Protein AF-0000000082921482 (afdb_homodimer)

InterPro domains:
  IPR003340 B3 DNA binding domain [PF02362] (35-127)
  IPR003340 B3 DNA binding domain [SM01019] (35-131)
  IPR003340 B3 DNA binding domain [cd10017] (34-122)
  IPR015300 DNA-binding pseudobarrel domain superfamily [G3DSA:2.40.330.10] (16-133)
  IPR015300 DNA-binding pseudobarrel domain superfamily [SSF101936] (32-117)

pLDDT: mean 81.11, std 21.64, range [26.83, 98.25]

Organism: Haematococcus lacustris (NCBI:txid44745)

Structure (mmCIF, N/CA/C/O backbone):
data_AF-0000000082921482-model_v1
#
loop_
_entity.id
_entity.type
_entity.pdbx_description
1 polymer 'TF-B3 domain-containing protein'
#
loop_
_atom_site.group_PDB
_atom_site.id
_atom_site.type_symbol
_atom_site.label_atom_id
_atom_site.label_alt_id
_atom_site.label_comp_id
_atom_site.label_asym_id
_atom_site.label_entity_id
_atom_site.label_seq_id
_atom_site.pdbx_PDB_ins_code
_atom_site.Cartn_x
_atom_site.Cartn_y
_atom_site.Cartn_z
_atom_site.occupancy
_atom_site.B_iso_or_equiv
_atom_site.auth_seq_id
_atom_site.auth_comp_id
_atom_site.auth_asym_id
_atom_site.auth_atom_id
_atom_site.pdbx_PDB_model_num
ATOM 1 N N . MET A 1 1 ? 5.344 18.766 -29.062 1 26.83 1 MET A N 1
ATOM 2 C CA . MET A 1 1 ? 5.566 18.188 -27.75 1 26.83 1 MET A CA 1
ATOM 3 C C . MET A 1 1 ? 5.824 19.281 -26.719 1 26.83 1 MET A C 1
ATOM 5 O O . MET A 1 1 ? 6.812 20.016 -26.812 1 26.83 1 MET A O 1
ATOM 9 N N . ASP A 1 2 ? 4.75 20.062 -26.25 1 33.88 2 ASP A N 1
ATOM 10 C CA . ASP A 1 2 ? 4.707 21.203 -25.344 1 33.88 2 ASP A CA 1
ATOM 11 C C . ASP A 1 2 ? 5.262 20.812 -23.969 1 33.88 2 ASP A C 1
ATOM 13 O O . ASP A 1 2 ? 4.656 20.016 -23.25 1 33.88 2 ASP A O 1
ATOM 17 N N . LEU A 1 3 ? 6.547 20.625 -23.75 1 32.78 3 LEU A N 1
ATOM 18 C CA . LEU A 1 3 ? 7.402 20.359 -22.594 1 32.78 3 LEU A CA 1
ATOM 19 C C . LEU A 1 3 ? 7.098 21.344 -21.469 1 32.78 3 LEU A C 1
ATOM 21 O O . LEU A 1 3 ? 7.965 21.609 -20.625 1 32.78 3 LEU A O 1
ATOM 25 N N . LEU A 1 4 ? 6.027 22.156 -21.453 1 37.84 4 LEU A N 1
ATOM 26 C CA . LEU A 1 4 ? 5.82 23.109 -20.375 1 37.84 4 LEU A CA 1
ATOM 27 C C . LEU A 1 4 ? 5.855 22.406 -19.016 1 37.84 4 LEU A C 1
ATOM 29 O O . LEU A 1 4 ? 4.852 21.828 -18.578 1 37.84 4 LEU A O 1
ATOM 33 N N . GLY A 1 5 ? 6.816 21.594 -18.719 1 40 5 GLY A N 1
ATOM 34 C CA . GLY A 1 5 ? 7.047 21.156 -17.344 1 40 5 GLY A CA 1
ATOM 35 C C . GLY A 1 5 ? 6.723 22.219 -16.312 1 40 5 GLY A C 1
ATOM 36 O O . GLY A 1 5 ? 7.137 23.375 -16.469 1 40 5 GLY A O 1
ATOM 37 N N . GLY A 1 6 ? 5.496 22.359 -15.859 1 41.97 6 GLY A N 1
ATOM 38 C CA . GLY A 1 6 ? 5.195 23.406 -14.883 1 41.97 6 GLY A CA 1
ATOM 39 C C . GLY A 1 6 ? 6.332 23.656 -13.922 1 41.97 6 GLY A C 1
ATOM 40 O O . GLY A 1 6 ? 6.766 22.75 -13.203 1 41.97 6 GLY A O 1
ATOM 41 N N . LEU A 1 7 ? 7.312 24.484 -14.203 1 43.47 7 LEU A N 1
ATOM 42 C CA . LEU A 1 7 ? 8.391 25.047 -13.398 1 43.47 7 LEU A CA 1
ATOM 43 C C . LEU A 1 7 ? 7.934 25.297 -11.969 1 43.47 7 LEU A C 1
ATOM 45 O O . LEU A 1 7 ? 6.941 26 -11.742 1 43.47 7 LEU A O 1
ATOM 49 N N . GLN A 1 8 ? 7.887 24.344 -11.141 1 51.78 8 GLN A N 1
ATOM 50 C CA . GLN A 1 8 ? 7.684 24.766 -9.758 1 51.78 8 GLN A CA 1
ATOM 51 C C . GLN A 1 8 ? 8.438 26.047 -9.461 1 51.78 8 GLN A C 1
ATOM 53 O O . GLN A 1 8 ? 9.617 26.188 -9.805 1 51.78 8 GLN A O 1
ATOM 58 N N . PRO A 1 9 ? 7.762 27.094 -9.398 1 56.03 9 PRO A N 1
ATOM 59 C CA . PRO A 1 9 ? 8.453 28.375 -9.156 1 56.03 9 PRO A CA 1
ATOM 60 C C . PRO A 1 9 ? 9.555 28.266 -8.109 1 56.03 9 PRO A C 1
ATOM 62 O O . PRO A 1 9 ? 9.414 27.5 -7.145 1 56.03 9 PRO A O 1
ATOM 65 N N . VAL A 1 10 ? 10.75 28.391 -8.539 1 62.59 10 VAL A N 1
ATOM 66 C CA . VAL A 1 10 ? 11.891 28.562 -7.645 1 62.59 10 VAL A CA 1
ATOM 67 C C . VAL A 1 10 ? 11.516 29.484 -6.496 1 62.59 10 VAL A C 1
ATOM 69 O O . VAL A 1 10 ? 11.016 30.594 -6.727 1 62.59 10 VAL A O 1
ATOM 72 N N . PRO A 1 11 ? 11.5 28.906 -5.309 1 70.12 11 PRO A N 1
ATOM 73 C CA . PRO A 1 11 ? 11.164 29.781 -4.176 1 70.12 11 PRO A CA 1
ATOM 74 C C . PRO A 1 11 ? 12.008 31.047 -4.141 1 70.12 11 PRO A C 1
ATOM 76 O O . PRO A 1 11 ? 13.195 31.016 -4.473 1 70.12 11 PRO A O 1
ATOM 79 N N . SER A 1 12 ? 11.383 32.156 -4.027 1 84.75 12 SER A N 1
ATOM 80 C CA . SER A 1 12 ? 11.992 33.469 -3.934 1 84.75 12 SER A CA 1
ATOM 81 C C . SER A 1 12 ? 12.711 33.656 -2.605 1 84.75 12 SER A C 1
ATOM 83 O O . SER A 1 12 ? 12.539 32.844 -1.681 1 84.75 12 SER A O 1
ATOM 85 N N . GLU A 1 13 ? 13.789 34.5 -2.578 1 88.75 13 GLU A N 1
ATOM 86 C CA . GLU A 1 13 ? 14.445 34.875 -1.331 1 88.75 13 GLU A CA 1
ATOM 87 C C . GLU A 1 13 ? 13.422 35.281 -0.272 1 88.75 13 GLU A C 1
ATOM 89 O O . GLU A 1 13 ? 13.602 35 0.914 1 88.75 13 GLU A O 1
ATOM 94 N N . GLU A 1 14 ? 12.383 35.906 -0.759 1 91.19 14 GLU A N 1
ATOM 95 C CA . GLU A 1 14 ? 11.312 36.312 0.146 1 91.19 14 GLU A CA 1
ATOM 96 C C . GLU A 1 14 ? 10.648 35.094 0.801 1 91.19 14 GLU A C 1
ATOM 98 O O . GLU A 1 14 ? 10.344 35.125 1.994 1 91.19 14 GLU A O 1
ATOM 103 N N . ASN A 1 15 ? 10.43 34.094 0.046 1 92.88 15 ASN A N 1
ATOM 104 C CA . ASN A 1 15 ? 9.836 32.875 0.591 1 92.88 15 ASN A CA 1
ATOM 105 C C . ASN A 1 15 ? 10.742 32.25 1.647 1 92.88 15 ASN A C 1
ATOM 107 O O . ASN A 1 15 ? 10.258 31.766 2.668 1 92.88 15 ASN A O 1
ATOM 111 N N . GLU A 1 16 ? 11.992 32.281 1.4 1 92.69 16 GLU A N 1
ATOM 112 C CA . GLU A 1 16 ? 12.945 31.719 2.348 1 92.69 16 GLU A CA 1
ATOM 113 C C . GLU A 1 16 ? 12.906 32.469 3.682 1 92.69 16 GLU A C 1
ATOM 115 O O . GLU A 1 16 ? 12.922 31.844 4.746 1 92.69 16 GLU A O 1
ATOM 120 N N . ARG A 1 17 ? 12.883 33.75 3.594 1 94.38 17 ARG A N 1
ATOM 121 C CA . ARG A 1 17 ? 12.836 34.562 4.809 1 94.38 17 ARG A CA 1
ATOM 122 C C . ARG A 1 17 ? 11.539 34.344 5.574 1 94.38 17 ARG A C 1
ATOM 124 O O . ARG A 1 17 ? 11.555 34.219 6.801 1 94.38 17 ARG A O 1
ATOM 131 N N . ALA A 1 18 ? 10.5 34.281 4.824 1 95.25 18 ALA A N 1
ATOM 132 C CA . ALA A 1 18 ? 9.203 34.062 5.461 1 95.25 18 ALA A CA 1
ATOM 133 C C . ALA A 1 18 ? 9.148 32.719 6.145 1 95.25 18 ALA A C 1
ATOM 135 O O . ALA A 1 18 ? 8.633 32.594 7.262 1 95.25 18 ALA A O 1
ATOM 136 N N . ALA A 1 19 ? 9.602 31.719 5.496 1 95.19 19 ALA A N 1
ATOM 137 C CA . ALA A 1 19 ? 9.625 30.391 6.078 1 95.19 19 ALA A CA 1
ATOM 138 C C . ALA A 1 19 ? 10.484 30.344 7.336 1 95.19 19 ALA A C 1
ATOM 140 O O . ALA A 1 19 ? 10.094 29.75 8.344 1 95.19 19 ALA A O 1
ATOM 141 N N . ALA A 1 20 ? 11.633 30.984 7.281 1 94.5 20 ALA A N 1
ATOM 142 C CA . ALA A 1 20 ? 12.523 31.031 8.438 1 94.5 20 ALA A CA 1
ATOM 143 C C . ALA A 1 20 ? 11.852 31.719 9.617 1 94.5 20 ALA A C 1
ATOM 145 O O . ALA A 1 20 ? 12.039 31.328 10.766 1 94.5 20 ALA A O 1
ATOM 146 N N . ALA A 1 21 ? 11.164 32.75 9.32 1 96.5 21 ALA A N 1
ATOM 147 C CA . ALA A 1 21 ? 10.477 33.5 10.367 1 96.5 21 ALA A CA 1
ATOM 148 C C . ALA A 1 21 ? 9.445 32.625 11.078 1 96.5 21 ALA A C 1
ATOM 150 O O . ALA A 1 21 ? 9.312 32.688 12.297 1 96.5 21 ALA A O 1
ATOM 151 N N . VAL A 1 22 ? 8.727 31.875 10.289 1 96.81 22 VAL A N 1
ATOM 152 C CA . VAL A 1 22 ? 7.727 30.984 10.859 1 96.81 22 VAL A CA 1
ATOM 153 C C . VAL A 1 22 ? 8.406 29.953 11.773 1 96.81 22 VAL A C 1
ATOM 155 O O . VAL A 1 22 ? 7.965 29.734 12.906 1 96.81 22 VAL A O 1
ATOM 158 N N . LEU A 1 23 ? 9.438 29.359 11.359 1 95.25 23 LEU A N 1
ATOM 159 C CA . LEU A 1 23 ? 10.148 28.344 12.133 1 95.25 23 LEU A CA 1
ATOM 160 C C . LEU A 1 23 ? 10.734 28.953 13.406 1 95.25 23 LEU A C 1
ATOM 162 O O . LEU A 1 23 ? 10.727 28.312 14.461 1 95.25 23 LEU A O 1
ATOM 166 N N . GLN A 1 24 ? 11.227 30.156 13.258 1 96.88 24 GLN A N 1
ATOM 167 C CA . GLN A 1 24 ? 11.766 30.844 14.43 1 96.88 24 GLN A CA 1
ATOM 168 C C . GLN A 1 24 ? 10.664 31.094 15.461 1 96.88 24 GLN A C 1
ATOM 170 O O . GLN A 1 24 ? 10.891 30.953 16.672 1 96.88 24 GLN A O 1
ATOM 175 N N . GLN A 1 25 ? 9.539 31.516 14.953 1 97.75 25 GLN A N 1
ATOM 176 C CA . GLN A 1 25 ? 8.422 31.766 15.859 1 97.75 25 GLN A CA 1
ATOM 177 C C . GLN A 1 25 ? 8.008 30.484 16.594 1 97.75 25 GLN A C 1
ATOM 179 O O . GLN A 1 25 ? 7.695 30.531 17.781 1 97.75 25 GLN A O 1
ATOM 184 N N . ILE A 1 26 ? 8.031 29.391 15.906 1 96.69 26 ILE A N 1
ATOM 185 C CA . ILE A 1 26 ? 7.715 28.094 16.516 1 96.69 26 ILE A CA 1
ATOM 186 C C . ILE A 1 26 ? 8.727 27.781 17.609 1 96.69 26 ILE A C 1
ATOM 188 O O . ILE A 1 26 ? 8.352 27.438 18.734 1 96.69 26 ILE A O 1
ATOM 192 N N . ALA A 1 27 ? 9.961 27.969 17.312 1 96 27 ALA A N 1
ATOM 193 C CA . ALA A 1 27 ? 11.023 27.719 18.281 1 96 27 ALA A CA 1
ATOM 194 C C . ALA A 1 27 ? 10.898 28.641 19.5 1 96 27 ALA A C 1
ATOM 196 O O . ALA A 1 27 ? 11.094 28.219 20.641 1 96 27 ALA A O 1
ATOM 197 N N . ASP A 1 28 ? 10.555 29.859 19.219 1 97 28 ASP A N 1
ATOM 198 C CA . ASP A 1 28 ? 10.406 30.844 20.281 1 97 28 ASP A CA 1
ATOM 199 C C . ASP A 1 28 ? 9.289 30.453 21.25 1 97 28 ASP A C 1
ATOM 201 O O . ASP A 1 28 ? 9.289 30.875 22.406 1 97 28 ASP A O 1
ATOM 205 N N . GLN A 1 29 ? 8.398 29.719 20.734 1 96.5 29 GLN A N 1
ATOM 206 C CA . GLN A 1 29 ? 7.27 29.312 21.562 1 96.5 29 GLN A CA 1
ATOM 207 C C . GLN A 1 29 ? 7.555 27.984 22.25 1 96.5 29 GLN A C 1
ATOM 209 O O . GLN A 1 29 ? 6.664 27.391 22.875 1 96.5 29 GLN A O 1
ATOM 214 N N . GLY A 1 30 ? 8.727 27.516 22.109 1 94.75 30 GLY A N 1
ATOM 215 C CA . GLY A 1 30 ? 9.148 26.281 22.766 1 94.75 30 GLY A CA 1
ATOM 216 C C . GLY A 1 30 ? 8.672 25.031 22.062 1 94.75 30 GLY A C 1
ATOM 217 O O . GLY A 1 30 ? 8.578 23.969 22.688 1 94.75 30 GLY A O 1
ATOM 218 N N . ALA A 1 31 ? 8.281 25.141 20.859 1 93.12 31 ALA A N 1
ATOM 219 C CA . ALA A 1 31 ? 7.789 23.984 20.109 1 93.12 31 ALA A CA 1
ATOM 220 C C . ALA A 1 31 ? 8.859 23.453 19.156 1 93.12 31 ALA A C 1
ATOM 222 O O . ALA A 1 31 ? 9.711 24.203 18.688 1 93.12 31 ALA A O 1
ATOM 223 N N . THR A 1 32 ? 8.812 22.125 18.953 1 92.38 32 THR A N 1
ATOM 224 C CA . THR A 1 32 ? 9.719 21.453 18.031 1 92.38 32 THR A CA 1
ATOM 225 C C . THR A 1 32 ? 8.953 20.891 16.828 1 92.38 32 THR A C 1
ATOM 227 O O . THR A 1 32 ? 7.969 20.172 17 1 92.38 32 THR A O 1
ATOM 230 N N . VAL A 1 33 ? 9.461 21.266 15.68 1 90.12 33 VAL A N 1
ATOM 231 C CA . VAL A 1 33 ? 8.828 20.781 14.453 1 90.12 33 VAL A CA 1
ATOM 232 C C . VAL A 1 33 ? 9.07 19.281 14.305 1 90.12 33 VAL A C 1
ATOM 234 O O . VAL A 1 33 ? 10.203 18.812 14.461 1 90.12 33 VAL A O 1
ATOM 237 N N . PHE A 1 34 ? 7.957 18.562 14.016 1 84.31 34 PHE A N 1
ATOM 238 C CA . PHE A 1 34 ? 8.172 17.125 13.844 1 84.31 34 PHE A CA 1
ATOM 239 C C . PHE A 1 34 ? 7.625 16.656 12.508 1 84.31 34 PHE A C 1
ATOM 241 O O . PHE A 1 34 ? 7.898 15.531 12.078 1 84.31 34 PHE A O 1
ATOM 248 N N . PHE A 1 35 ? 6.918 17.484 11.844 1 86.88 35 PHE A N 1
ATOM 249 C CA . PHE A 1 35 ? 6.34 17.078 10.57 1 86.88 35 PHE A CA 1
ATOM 250 C C . PHE A 1 35 ? 6.027 18.281 9.703 1 86.88 35 PHE A C 1
ATOM 252 O O . PHE A 1 35 ? 5.531 19.297 10.203 1 86.88 35 PHE A O 1
ATOM 259 N N . GLU A 1 36 ? 6.352 18.25 8.461 1 90.44 36 GLU A N 1
ATOM 260 C CA . GLU A 1 36 ? 6.004 19.234 7.453 1 90.44 36 GLU A CA 1
ATOM 261 C C . GLU A 1 36 ? 5.297 18.594 6.266 1 90.44 36 GLU A C 1
ATOM 263 O O . GLU A 1 36 ? 5.797 17.625 5.695 1 90.44 36 GLU A O 1
ATOM 268 N N . LYS A 1 37 ? 4.156 19.172 5.953 1 91.25 37 LYS A N 1
ATOM 269 C CA . LYS A 1 37 ? 3.344 18.641 4.867 1 91.25 37 LYS A CA 1
ATOM 270 C C . LYS A 1 37 ? 3.203 19.656 3.732 1 91.25 37 LYS A C 1
ATOM 272 O O . LYS A 1 37 ? 2.398 20.578 3.816 1 91.25 37 LYS A O 1
ATOM 277 N N . PRO A 1 38 ? 4.051 19.438 2.676 1 93.5 38 PRO A N 1
ATOM 278 C CA . PRO A 1 38 ? 3.748 20.234 1.492 1 93.5 38 PRO A CA 1
ATOM 279 C C . PRO A 1 38 ? 2.344 19.984 0.948 1 93.5 38 PRO A C 1
ATOM 281 O O . PRO A 1 38 ? 1.93 18.828 0.816 1 93.5 38 PRO A O 1
ATOM 284 N N . LEU A 1 39 ? 1.712 21.062 0.65 1 95.38 39 LEU A N 1
ATOM 285 C CA . LEU A 1 39 ? 0.313 20.938 0.251 1 95.38 39 LEU A CA 1
ATOM 286 C C . LEU A 1 39 ? 0.196 20.656 -1.242 1 95.38 39 LEU A C 1
ATOM 288 O O . LEU A 1 39 ? 0.904 21.266 -2.051 1 95.38 39 LEU A O 1
ATOM 292 N N . THR A 1 40 ? -0.617 19.75 -1.562 1 95.56 40 THR A N 1
ATOM 293 C CA . THR A 1 40 ? -0.949 19.453 -2.949 1 95.56 40 THR A CA 1
ATOM 294 C C . THR A 1 40 ? -2.229 20.172 -3.369 1 95.56 40 THR A C 1
ATOM 296 O O . THR A 1 40 ? -2.873 20.828 -2.551 1 95.56 40 THR A O 1
ATOM 299 N N . ALA A 1 41 ? -2.531 20.016 -4.656 1 96.38 41 ALA A N 1
ATOM 300 C CA . ALA A 1 41 ? -3.77 20.594 -5.172 1 96.38 41 ALA A CA 1
ATOM 301 C C . ALA A 1 41 ? -4.984 20.031 -4.43 1 96.38 41 ALA A C 1
ATOM 303 O O . ALA A 1 41 ? -5.93 20.766 -4.145 1 96.38 41 ALA A O 1
ATOM 304 N N . SER A 1 42 ? -4.961 18.75 -4.074 1 94.81 42 SER A N 1
ATOM 305 C CA . SER A 1 42 ? -6.09 18.156 -3.369 1 94.81 42 SER A CA 1
ATOM 306 C C . SER A 1 42 ? -6.219 18.719 -1.956 1 94.81 42 SER A C 1
ATOM 308 O O . SER A 1 42 ? -7.328 18.891 -1.449 1 94.81 42 SER A O 1
ATOM 310 N N . ASP A 1 43 ? -5.176 19.047 -1.333 1 96.5 43 ASP A N 1
ATOM 311 C CA . ASP A 1 43 ? -5.176 19.594 0.025 1 96.5 43 ASP A CA 1
ATOM 312 C C . ASP A 1 43 ? -5.805 20.984 0.065 1 96.5 43 ASP A C 1
ATOM 314 O O . ASP A 1 43 ? -6.387 21.375 1.077 1 96.5 43 ASP A O 1
A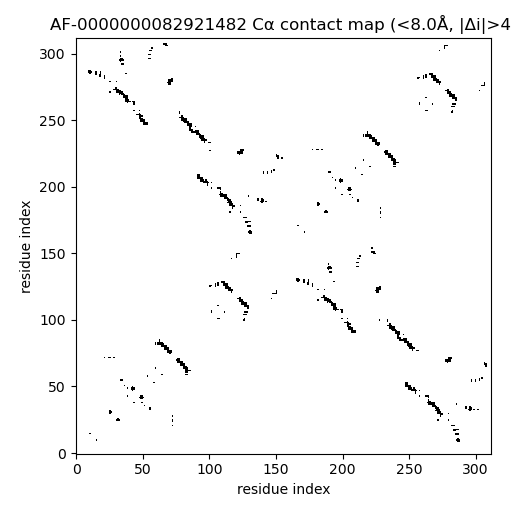TOM 318 N N . THR A 1 44 ? -5.641 21.719 -0.993 1 95.81 44 THR A N 1
ATOM 319 C CA . THR A 1 44 ? -6.051 23.125 -0.996 1 95.81 44 THR A CA 1
ATOM 320 C C . THR A 1 44 ? -7.324 23.312 -1.813 1 95.81 44 THR A C 1
ATOM 322 O O . THR A 1 44 ? -7.582 24.406 -2.328 1 95.81 44 THR A O 1
ATOM 325 N N . SER A 1 45 ? -8.023 22.297 -2.037 1 93.94 45 SER A N 1
ATOM 326 C CA . SER A 1 45 ? -9.211 22.312 -2.881 1 93.94 45 SER A CA 1
ATOM 327 C C . SER A 1 45 ? -10.359 23.062 -2.211 1 93.94 45 SER A C 1
ATOM 329 O O . SER A 1 45 ? -11.398 23.281 -2.826 1 93.94 45 SER A O 1
ATOM 331 N N . GLY A 1 46 ? -10.281 23.484 -0.933 1 94.38 46 GLY A N 1
ATOM 332 C CA . GLY A 1 46 ? -11.344 24.156 -0.186 1 94.38 46 GLY A CA 1
ATOM 333 C C . GLY A 1 46 ? -12.117 23.203 0.717 1 94.38 46 GLY A C 1
ATOM 334 O O . GLY A 1 46 ? -12.898 23.656 1.559 1 94.38 46 GLY A O 1
ATOM 335 N N . SER A 1 47 ? -11.93 21.891 0.602 1 95 47 SER A N 1
ATOM 336 C CA . SER A 1 47 ? -12.617 20.891 1.426 1 95 47 SER A CA 1
ATOM 337 C C . SER A 1 47 ? -12.156 20.969 2.877 1 95 47 SER A C 1
ATOM 339 O O . SER A 1 47 ? -12.844 20.484 3.777 1 95 47 SER A O 1
ATOM 341 N N . GLY A 1 48 ? -10.938 21.516 3.016 1 96.94 48 GLY A N 1
ATOM 342 C CA . GLY A 1 48 ? -10.328 21.5 4.34 1 96.94 48 GLY A CA 1
ATOM 343 C C . GLY A 1 48 ? -9.711 20.172 4.703 1 96.94 48 GLY A C 1
ATOM 344 O O . GLY A 1 48 ? -9.344 19.938 5.859 1 96.94 48 GLY A O 1
ATOM 345 N N . ARG A 1 49 ? -9.664 19.281 3.746 1 96.5 49 ARG A N 1
ATOM 346 C CA . ARG A 1 49 ? -9.062 17.969 3.961 1 96.5 49 ARG A CA 1
ATOM 347 C C . ARG A 1 49 ? -7.605 17.953 3.504 1 96.5 49 ARG A C 1
ATOM 349 O O . ARG A 1 49 ? -7.277 18.484 2.443 1 96.5 49 ARG A O 1
ATOM 356 N N . VAL A 1 50 ? -6.734 17.438 4.336 1 95.81 50 VAL A N 1
ATOM 357 C CA . VAL A 1 50 ? -5.32 17.297 4.02 1 95.81 50 VAL A CA 1
ATOM 358 C C . VAL A 1 50 ? -4.898 15.836 4.188 1 95.81 50 VAL A C 1
ATOM 360 O O . VAL A 1 50 ? -5.117 15.234 5.242 1 95.81 50 VAL A O 1
ATOM 363 N N . ALA A 1 51 ? -4.383 15.328 3.148 1 93.25 51 ALA A N 1
ATOM 364 C CA . ALA A 1 51 ? -3.836 13.977 3.25 1 93.25 51 ALA A CA 1
ATOM 365 C C . ALA A 1 51 ? -2.564 13.961 4.094 1 93.25 51 ALA A C 1
ATOM 367 O O . ALA A 1 51 ? -1.657 14.773 3.873 1 93.25 51 ALA A O 1
ATOM 368 N N . ILE A 1 52 ? -2.557 13.008 5.008 1 87.81 52 ILE A N 1
ATOM 369 C CA . ILE A 1 52 ? -1.431 12.938 5.934 1 87.81 52 ILE A CA 1
ATOM 370 C C . ILE A 1 52 ? -0.772 11.562 5.84 1 87.81 52 ILE A C 1
ATOM 372 O O . ILE A 1 52 ? -1.45 10.555 5.625 1 87.81 52 ILE A O 1
ATOM 376 N N . ALA A 1 53 ? 0.534 11.633 5.922 1 72.31 53 ALA A N 1
ATOM 377 C CA . ALA A 1 53 ? 1.245 10.359 5.977 1 72.31 53 ALA A CA 1
ATOM 378 C C . ALA A 1 53 ? 1.073 9.695 7.34 1 72.31 53 ALA A C 1
ATOM 380 O O . ALA A 1 53 ? 1.001 10.375 8.367 1 72.31 53 ALA A O 1
ATOM 381 N N . GLU A 1 54 ? 0.957 8.383 7.426 1 64.19 54 GLU A N 1
ATOM 382 C CA . GLU A 1 54 ? 0.716 7.574 8.617 1 64.19 54 GLU A CA 1
ATOM 383 C C . GLU A 1 54 ? 1.887 7.664 9.586 1 64.19 54 GLU A C 1
ATOM 385 O O . GLU A 1 54 ? 1.709 7.492 10.797 1 64.19 54 GLU A O 1
ATOM 390 N N . GLN A 1 55 ? 2.918 8.008 9.016 1 64.88 55 GLN A N 1
ATOM 391 C CA . GLN A 1 55 ? 4.121 7.766 9.805 1 64.88 55 GLN A CA 1
ATOM 392 C C . GLN A 1 55 ? 4.188 8.695 11.016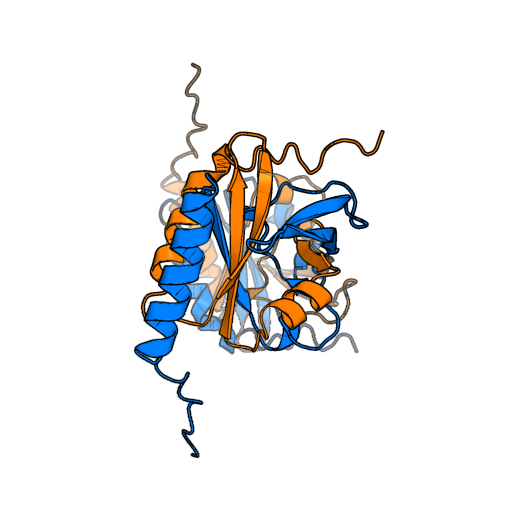 1 64.88 55 GLN A C 1
ATOM 394 O O . GLN A 1 55 ? 4.844 8.391 12.008 1 64.88 55 GLN A O 1
ATOM 399 N N . TYR A 1 56 ? 3.439 9.812 10.945 1 64.19 56 TYR A N 1
ATOM 400 C CA . TYR A 1 56 ? 3.684 10.789 12 1 64.19 56 TYR A CA 1
ATOM 401 C C . TYR A 1 56 ? 2.516 10.836 12.984 1 64.19 56 TYR A C 1
ATOM 403 O O . TYR A 1 56 ? 2.557 11.57 13.969 1 64.19 56 TYR A O 1
ATOM 411 N N . PHE A 1 57 ? 1.509 9.984 12.625 1 70.06 57 PHE A N 1
ATOM 412 C CA . PHE A 1 57 ? 0.34 9.945 13.492 1 70.06 57 PHE A CA 1
ATOM 413 C C . PHE A 1 57 ? 0.027 8.516 13.922 1 70.06 57 PHE A C 1
ATOM 415 O O . PHE A 1 57 ? 0.418 7.562 13.25 1 70.06 57 PHE A O 1
ATOM 422 N N . PRO A 1 58 ? -0.447 8.469 15.18 1 73.81 58 PRO A N 1
ATOM 423 C CA . PRO A 1 58 ? -0.741 7.117 15.672 1 73.81 58 PRO A CA 1
ATOM 424 C C . PRO A 1 58 ? -1.71 6.359 14.766 1 73.81 58 PRO A C 1
ATOM 426 O O . PRO A 1 58 ? -2.512 6.973 14.055 1 73.81 58 PRO A O 1
ATOM 429 N N . ARG A 1 59 ? -1.514 5.07 14.797 1 80.81 59 ARG A N 1
ATOM 430 C CA . ARG A 1 59 ? -2.469 4.227 14.086 1 80.81 59 ARG A CA 1
ATOM 431 C C . ARG A 1 59 ? -3.844 4.281 14.742 1 80.81 59 ARG A C 1
ATOM 433 O O . ARG A 1 59 ? -3.959 4.16 15.961 1 80.81 59 ARG A O 1
ATOM 440 N N . LEU A 1 60 ? -4.797 4.516 13.953 1 85.19 60 LEU A N 1
ATOM 441 C CA . LEU A 1 60 ? -6.164 4.629 14.453 1 85.19 60 LEU A CA 1
ATOM 442 C C . LEU A 1 60 ? -6.883 3.287 14.383 1 85.19 60 LEU A C 1
ATOM 444 O O . LEU A 1 60 ? -6.68 2.516 13.438 1 85.19 60 LEU A O 1
ATOM 448 N N . GLU A 1 61 ? -7.73 3.07 15.32 1 85.69 61 GLU A N 1
ATOM 449 C CA . GLU A 1 61 ? -8.508 1.836 15.352 1 85.69 61 GLU A CA 1
ATOM 450 C C . GLU A 1 61 ? -9.773 1.959 14.508 1 85.69 61 GLU A C 1
ATOM 452 O O . GLU A 1 61 ? -10.156 1.014 13.82 1 85.69 61 GLU A O 1
ATOM 457 N N . GLN A 1 62 ? -10.367 3.117 14.641 1 91.31 62 GLN A N 1
ATOM 458 C CA . GLN A 1 62 ? -11.633 3.348 13.953 1 91.31 62 GLN A CA 1
ATOM 459 C C . GLN A 1 62 ? -11.461 4.355 12.82 1 91.31 62 GLN A C 1
ATOM 461 O O . GLN A 1 62 ? -10.766 5.363 12.977 1 91.31 62 GLN A O 1
ATOM 466 N N . PRO A 1 63 ? -12.102 4.137 11.695 1 91.94 63 PRO A N 1
ATOM 467 C CA . PRO A 1 63 ? -11.992 5.051 10.562 1 91.94 63 PRO A CA 1
ATOM 468 C C . PRO A 1 63 ? -12.531 6.445 10.867 1 91.94 63 PRO A C 1
ATOM 470 O O . PRO A 1 63 ? -12.102 7.426 10.258 1 91.94 63 PRO A O 1
ATOM 473 N N . SER A 1 64 ? -13.555 6.574 11.758 1 94.44 64 SER A N 1
ATOM 474 C CA . SER A 1 64 ? -14.148 7.863 12.086 1 94.44 64 SER A CA 1
ATOM 475 C C . SER A 1 64 ? -13.133 8.797 12.719 1 94.44 64 SER A C 1
ATOM 477 O O . SER A 1 64 ? -13.289 10.023 12.68 1 94.44 64 SER A O 1
ATOM 479 N N . GLY A 1 65 ? -12.109 8.18 13.203 1 91.06 65 GLY A N 1
ATOM 480 C CA . GLY A 1 65 ? -10.977 8.953 13.68 1 91.06 65 GLY A CA 1
ATOM 481 C C . GLY A 1 65 ? -11.25 9.68 14.977 1 91.06 65 GLY A C 1
ATOM 482 O O . GLY A 1 65 ? -12.102 9.258 15.766 1 91.06 65 GLY A O 1
ATOM 483 N N . LEU A 1 66 ? -10.328 10.719 15.336 1 90.19 66 LEU A N 1
ATOM 484 C CA . LEU A 1 66 ? -10.352 11.445 16.594 1 90.19 66 LEU A CA 1
ATOM 485 C C . LEU A 1 66 ? -10.133 12.938 16.375 1 90.19 66 LEU A C 1
ATOM 487 O O . LEU A 1 66 ? -9.445 13.336 15.43 1 90.19 66 LEU A O 1
ATOM 491 N N . PRO A 1 67 ? -10.773 13.758 17.281 1 92.56 67 PRO A N 1
ATOM 492 C CA . PRO A 1 67 ? -10.453 15.188 17.234 1 92.56 67 PRO A CA 1
ATOM 493 C C . PRO A 1 67 ? -9.016 15.484 17.656 1 92.56 67 PRO A C 1
ATOM 495 O O . PRO A 1 67 ? -8.484 14.828 18.562 1 92.56 67 PRO A O 1
ATOM 498 N N . VAL A 1 68 ? -8.43 16.438 17 1 89.75 68 VAL A N 1
ATOM 499 C CA . VAL A 1 68 ? -7.078 16.891 17.297 1 89.75 68 VAL A CA 1
ATOM 500 C C . VAL A 1 68 ? -7.082 18.406 17.516 1 89.75 68 VAL A C 1
ATOM 502 O O . VAL A 1 68 ? -7.41 19.172 16.609 1 89.75 68 VAL A O 1
ATOM 505 N N . ARG A 1 69 ? -6.723 18.766 18.703 1 94.5 69 ARG A N 1
ATOM 506 C CA . ARG A 1 69 ? -6.66 20.188 19.016 1 94.5 69 ARG A CA 1
ATOM 507 C C . ARG A 1 69 ? -5.254 20.734 18.781 1 94.5 69 ARG A C 1
ATOM 509 O O . ARG A 1 69 ? -4.262 20.078 19.094 1 94.5 69 ARG A O 1
ATOM 516 N N . ALA A 1 70 ? -5.258 21.922 18.219 1 94.88 70 ALA A N 1
ATOM 517 C CA . ALA A 1 70 ? -3.984 22.578 17.953 1 94.88 70 ALA A CA 1
ATOM 518 C C . ALA A 1 70 ? -4.113 24.094 18.078 1 94.88 70 ALA A C 1
ATOM 520 O O . ALA A 1 70 ? -5.223 24.625 18.109 1 94.88 70 ALA A O 1
ATOM 521 N N . VAL A 1 71 ? -2.977 24.719 18.312 1 97.25 71 VAL A N 1
ATOM 522 C CA . VAL A 1 71 ? -2.896 26.172 18.328 1 97.25 71 VAL A CA 1
ATOM 523 C C . VAL A 1 71 ? -1.876 26.641 17.297 1 97.25 71 VAL A C 1
ATOM 525 O O . VAL A 1 71 ? -0.831 26.016 17.109 1 97.25 71 VAL A O 1
ATOM 528 N N . ASP A 1 72 ? -2.215 27.703 16.531 1 98.12 72 ASP A N 1
ATOM 529 C CA . ASP A 1 72 ? -1.196 28.172 15.602 1 98.12 72 ASP A CA 1
ATOM 530 C C . ASP A 1 72 ? -0.273 29.188 16.281 1 98.12 72 ASP A C 1
ATOM 532 O O . ASP A 1 72 ? -0.454 29.516 17.453 1 98.12 72 ASP A O 1
ATOM 536 N N . ILE A 1 73 ? 0.732 29.703 15.562 1 97.94 73 ILE A N 1
ATOM 537 C CA . ILE A 1 73 ? 1.788 30.547 16.109 1 97.94 73 ILE A CA 1
ATOM 538 C C . ILE A 1 73 ? 1.233 31.938 16.406 1 97.94 73 ILE A C 1
ATOM 540 O O . ILE A 1 73 ? 1.93 32.781 16.984 1 97.94 73 ILE A O 1
ATOM 544 N N . ARG A 1 74 ? -0.025 32.219 16.062 1 96.44 74 ARG A N 1
ATOM 545 C CA . ARG A 1 74 ? -0.674 33.5 16.328 1 96.44 74 ARG A CA 1
ATOM 546 C C . ARG A 1 74 ? -1.696 33.375 17.453 1 96.44 74 ARG A C 1
ATOM 548 O O . ARG A 1 74 ? -2.387 34.344 17.781 1 96.44 74 ARG A O 1
ATOM 555 N N . GLY A 1 75 ? -1.821 32.125 17.969 1 96.62 75 GLY A N 1
ATOM 556 C CA . GLY A 1 75 ? -2.676 31.938 19.125 1 96.62 75 GLY A CA 1
ATOM 557 C C . GLY A 1 75 ? -4.07 31.469 18.75 1 96.62 75 GLY A C 1
ATOM 558 O O . GLY A 1 75 ? -4.914 31.266 19.641 1 96.62 75 GLY A O 1
ATOM 559 N N . HIS A 1 76 ? -4.352 31.297 17.5 1 97.75 76 HIS A N 1
ATOM 560 C CA . HIS A 1 76 ? -5.652 30.781 17.094 1 97.75 76 HIS A CA 1
ATOM 561 C C . HIS A 1 76 ? -5.742 29.281 17.312 1 97.75 76 HIS A C 1
ATOM 563 O O . HIS A 1 76 ? -4.809 28.531 17 1 97.75 76 HIS A O 1
ATOM 569 N N . GLU A 1 77 ? -6.883 28.891 17.812 1 97.62 77 GLU A N 1
ATOM 570 C CA . GLU A 1 77 ? -7.07 27.469 18.141 1 97.62 77 GLU A CA 1
ATOM 571 C C . GLU A 1 77 ? -7.879 26.766 17.047 1 97.62 77 GLU A C 1
ATOM 573 O O . GLU A 1 77 ? -8.789 27.359 16.469 1 97.62 77 GLU A O 1
ATOM 578 N N . TYR A 1 78 ? -7.535 25.531 16.812 1 96.81 78 TYR A N 1
ATOM 579 C CA . TYR A 1 78 ? -8.219 24.688 15.836 1 96.81 78 TYR A CA 1
ATOM 580 C C . TYR A 1 78 ? -8.609 23.344 16.469 1 96.81 78 TYR A C 1
ATOM 582 O O . TYR A 1 78 ? -7.949 22.875 17.391 1 96.81 78 TYR A O 1
ATOM 590 N N . THR A 1 79 ? -9.711 22.797 15.992 1 95.56 79 THR A N 1
ATOM 591 C CA . THR A 1 79 ? -10.047 21.391 16.188 1 95.56 79 THR A CA 1
ATOM 592 C C . THR A 1 79 ? -10.148 20.656 14.852 1 95.56 79 THR A C 1
ATOM 594 O O . THR A 1 79 ? -11.094 20.875 14.094 1 95.56 79 THR A O 1
ATOM 597 N N . PHE A 1 80 ? -9.148 19.859 14.562 1 95.12 80 PHE A N 1
ATOM 598 C CA . PHE A 1 80 ? -9.164 19.016 13.375 1 95.12 80 PHE A CA 1
ATOM 599 C C . PHE A 1 80 ? -9.797 17.656 13.68 1 95.12 80 PHE A C 1
ATOM 601 O O . PHE A 1 80 ? -10.086 17.344 14.836 1 95.12 80 PHE A O 1
ATOM 608 N N . LYS A 1 81 ? -10.047 16.969 12.656 1 94.44 81 LYS A N 1
ATOM 609 C CA . LYS A 1 81 ? -10.391 15.562 12.75 1 94.44 81 LYS A CA 1
ATOM 610 C C . LYS A 1 81 ? -9.375 14.695 12.008 1 94.44 81 LYS A C 1
ATOM 612 O O . LYS A 1 81 ? -9.18 14.867 10.797 1 94.44 81 LYS A O 1
ATOM 617 N N . PHE A 1 82 ? -8.68 13.867 12.805 1 91 82 PHE A N 1
ATOM 618 C CA . PHE A 1 82 ? -7.75 12.906 12.234 1 91 82 PHE A CA 1
ATOM 619 C C . PHE A 1 82 ? -8.422 11.555 12.023 1 91 82 PHE A C 1
ATOM 621 O O . PHE A 1 82 ? -8.891 10.938 12.984 1 91 82 PHE A O 1
ATOM 628 N N . ARG A 1 83 ? -8.43 11.148 10.773 1 93 83 ARG A N 1
ATOM 629 C CA . ARG A 1 83 ? -9.172 9.938 10.445 1 93 83 ARG A CA 1
ATOM 630 C C . ARG A 1 83 ? -8.516 9.195 9.281 1 93 83 ARG A C 1
ATOM 632 O O . ARG A 1 83 ? -7.48 9.617 8.766 1 93 83 ARG A O 1
ATOM 639 N N . PHE A 1 84 ? -9.039 8.039 8.984 1 91.94 84 PHE A N 1
ATOM 640 C CA . PHE A 1 84 ? -8.523 7.32 7.824 1 91.94 84 PHE A CA 1
ATOM 641 C C . PHE A 1 84 ? -9.648 6.633 7.062 1 91.94 84 PHE A C 1
ATOM 643 O O . PHE A 1 84 ? -10.742 6.438 7.605 1 91.94 84 PHE A O 1
ATOM 650 N N . TRP A 1 85 ? -9.406 6.492 5.852 1 91.38 85 TRP A N 1
ATOM 651 C CA . TRP A 1 85 ? -10.25 5.59 5.078 1 91.38 85 TRP A CA 1
ATOM 652 C C . TRP A 1 85 ? -9.438 4.418 4.535 1 91.38 85 TRP A C 1
ATOM 654 O O . TRP A 1 85 ? -8.219 4.512 4.395 1 91.38 85 TRP A O 1
ATOM 664 N N . ILE A 1 86 ? -10.133 3.389 4.363 1 89.75 86 ILE A N 1
ATOM 665 C CA . ILE A 1 86 ? -9.5 2.23 3.742 1 89.75 86 ILE A CA 1
ATOM 666 C C . ILE A 1 86 ? -9.094 2.568 2.309 1 89.75 86 ILE A C 1
ATOM 668 O O . ILE A 1 86 ? -9.883 3.158 1.559 1 89.75 86 ILE A O 1
ATOM 672 N N . ASN A 1 87 ? -7.852 2.287 2.018 1 88.25 87 ASN A N 1
ATOM 673 C CA . ASN A 1 87 ? -7.391 2.502 0.649 1 88.25 87 ASN A CA 1
ATOM 674 C C . ASN A 1 87 ? -7.914 1.422 -0.294 1 88.25 87 ASN A C 1
ATOM 676 O O . ASN A 1 87 ? -7.32 0.346 -0.398 1 88.25 87 ASN A O 1
ATOM 680 N N . ASN A 1 88 ? -8.852 1.732 -1.031 1 83.88 88 ASN A N 1
ATOM 681 C CA . ASN A 1 88 ? -9.5 0.775 -1.922 1 83.88 88 ASN A CA 1
ATOM 682 C C . ASN A 1 88 ? -8.625 0.446 -3.125 1 83.88 88 ASN A C 1
ATOM 684 O O . ASN A 1 88 ? -8.875 -0.524 -3.84 1 83.88 88 ASN A O 1
ATOM 688 N N . GLN A 1 89 ? -7.633 1.259 -3.316 1 85.19 89 GLN A N 1
ATOM 689 C CA . GLN A 1 89 ? -6.734 1.014 -4.441 1 85.19 89 GLN A CA 1
ATOM 690 C C . GLN A 1 89 ? -5.691 -0.045 -4.09 1 85.19 89 GLN A C 1
ATOM 692 O O . GLN A 1 89 ? -5.039 -0.598 -4.977 1 85.19 89 GLN A O 1
ATOM 697 N N . SER A 1 90 ? -5.539 -0.248 -2.791 1 87.38 90 SER A N 1
ATOM 698 C CA . SER A 1 90 ? -4.637 -1.309 -2.355 1 87.38 90 SER A CA 1
ATOM 699 C C . SER A 1 90 ? -5.34 -2.662 -2.342 1 87.38 90 SER A C 1
ATOM 701 O O . SER A 1 90 ? -6.316 -2.852 -1.616 1 87.38 90 SER A O 1
ATOM 703 N N . ARG A 1 91 ? -4.836 -3.553 -3.064 1 89.06 91 ARG A N 1
ATOM 704 C CA . ARG A 1 91 ? -5.48 -4.848 -3.256 1 89.06 91 ARG A CA 1
ATOM 705 C C . ARG A 1 91 ? -4.504 -5.988 -3.006 1 89.06 91 ARG A C 1
ATOM 707 O O . ARG A 1 91 ? -3.307 -5.859 -3.268 1 89.06 91 ARG A O 1
ATOM 714 N N . MET A 1 92 ? -5.027 -7.039 -2.375 1 90.69 92 MET A N 1
ATOM 715 C CA . MET A 1 92 ? -4.316 -8.312 -2.264 1 90.69 92 MET A CA 1
ATOM 716 C C . MET A 1 92 ? -4.852 -9.32 -3.273 1 90.69 92 MET A C 1
ATOM 718 O O . MET A 1 92 ? -6.031 -9.672 -3.24 1 90.69 92 MET A O 1
ATOM 722 N N . TYR A 1 93 ? -3.998 -9.711 -4.094 1 91.19 93 TYR A N 1
ATOM 723 C CA . TYR A 1 93 ? -4.402 -10.664 -5.117 1 91.19 93 TYR A CA 1
ATOM 724 C C . TYR A 1 93 ? -4.137 -12.094 -4.668 1 91.19 93 TYR A C 1
ATOM 726 O O . TYR A 1 93 ? -3.129 -12.367 -4.008 1 91.19 93 TYR A O 1
ATOM 734 N N . LEU A 1 94 ? -5.086 -12.922 -5.066 1 92.75 94 LEU A N 1
ATOM 735 C CA . LEU A 1 94 ? -5.039 -14.32 -4.66 1 92.75 94 LEU A CA 1
ATOM 736 C C . LEU A 1 94 ? -5.355 -15.242 -5.836 1 92.75 94 LEU A C 1
ATOM 738 O O . LEU A 1 94 ? -6.191 -14.906 -6.68 1 92.75 94 LEU A O 1
ATOM 742 N N . LEU A 1 95 ? -4.652 -16.344 -5.852 1 93.25 95 LEU A N 1
ATOM 743 C CA . LEU A 1 95 ? -5.039 -17.484 -6.672 1 93.25 95 LEU A CA 1
ATOM 744 C C . LEU A 1 95 ? -5.668 -18.578 -5.816 1 93.25 95 LEU A C 1
ATOM 746 O O . LEU A 1 95 ? -5.062 -19.031 -4.848 1 93.25 95 LEU A O 1
ATOM 750 N N . GLU A 1 96 ? -6.902 -18.891 -6.203 1 96.25 96 GLU A N 1
ATOM 751 C CA . GLU A 1 96 ? -7.59 -19.969 -5.5 1 96.25 96 GLU A CA 1
ATOM 752 C C . GLU A 1 96 ? -7.621 -21.25 -6.336 1 96.25 96 GLU A C 1
ATOM 754 O O . GLU A 1 96 ? -7.566 -21.188 -7.566 1 96.25 96 GLU A O 1
ATOM 759 N N . GLY A 1 97 ? -7.723 -22.375 -5.633 1 97.19 97 GLY A N 1
ATOM 760 C CA . GLY A 1 97 ? -7.809 -23.656 -6.324 1 97.19 97 GLY A CA 1
ATOM 761 C C . GLY A 1 97 ? -6.453 -24.266 -6.613 1 97.19 97 GLY A C 1
ATOM 762 O O . GLY A 1 97 ? -6.328 -25.125 -7.492 1 97.19 97 GLY A O 1
ATOM 763 N N . ALA A 1 98 ? -5.465 -23.906 -5.895 1 97.81 98 ALA A N 1
ATOM 764 C CA . ALA A 1 98 ? -4.109 -24.375 -6.18 1 97.81 98 ALA A CA 1
ATOM 765 C C . ALA A 1 98 ? -3.797 -25.656 -5.41 1 97.81 98 ALA A C 1
ATOM 767 O O . ALA A 1 98 ? -2.717 -26.234 -5.566 1 97.81 98 ALA A O 1
ATOM 768 N N . GLY A 1 99 ? -4.781 -26.078 -4.609 1 97.88 99 GLY A N 1
ATOM 769 C CA . GLY A 1 99 ? -4.523 -27.234 -3.766 1 97.88 99 GLY A CA 1
ATOM 770 C C . GLY A 1 99 ? -4.125 -28.469 -4.551 1 97.88 99 GLY A C 1
ATOM 771 O O . GLY A 1 99 ? -3.215 -29.203 -4.152 1 97.88 99 GLY A O 1
ATOM 772 N N . GLU A 1 100 ? -4.84 -28.75 -5.617 1 97.81 100 GLU A N 1
ATOM 773 C CA . GLU A 1 100 ? -4.539 -29.938 -6.426 1 97.81 100 GLU A CA 1
ATOM 774 C C . GLU A 1 100 ? -3.127 -29.859 -7 1 97.81 100 GLU A C 1
ATOM 776 O O . GLU A 1 100 ? -2.408 -30.859 -7.027 1 97.81 100 GLU A O 1
ATOM 781 N N . LEU A 1 101 ? -2.729 -28.719 -7.488 1 98.12 101 LEU A N 1
ATOM 782 C CA . LEU A 1 101 ? -1.374 -28.531 -7.996 1 98.12 101 LEU A CA 1
ATOM 783 C C . LEU A 1 101 ? -0.344 -28.781 -6.898 1 98.12 101 LEU A C 1
ATOM 785 O O . LEU A 1 101 ? 0.672 -29.453 -7.137 1 98.12 101 LEU A O 1
ATOM 789 N N . HIS A 1 102 ? -0.63 -28.25 -5.699 1 98 102 HIS A N 1
ATOM 790 C CA . HIS A 1 102 ? 0.272 -28.469 -4.574 1 98 102 HIS A CA 1
ATOM 791 C C . HIS A 1 102 ? 0.464 -29.969 -4.312 1 98 102 HIS A C 1
ATOM 793 O O . HIS A 1 102 ? 1.585 -30.422 -4.066 1 98 102 HIS A O 1
ATOM 799 N N . ARG A 1 103 ? -0.637 -30.672 -4.367 1 97.62 103 ARG A N 1
ATOM 800 C CA . ARG A 1 103 ? -0.574 -32.125 -4.129 1 97.62 103 ARG A CA 1
ATOM 801 C C . ARG A 1 103 ? 0.196 -32.812 -5.238 1 97.62 103 ARG A C 1
ATOM 803 O O . ARG A 1 103 ? 1.032 -33.688 -4.969 1 97.62 103 ARG A O 1
ATOM 810 N N . GLN A 1 104 ? -0.069 -32.469 -6.457 1 97.25 104 GLN A N 1
ATOM 811 C CA . GLN A 1 104 ? 0.544 -33.125 -7.617 1 97.25 104 GLN A CA 1
ATOM 812 C C . GLN A 1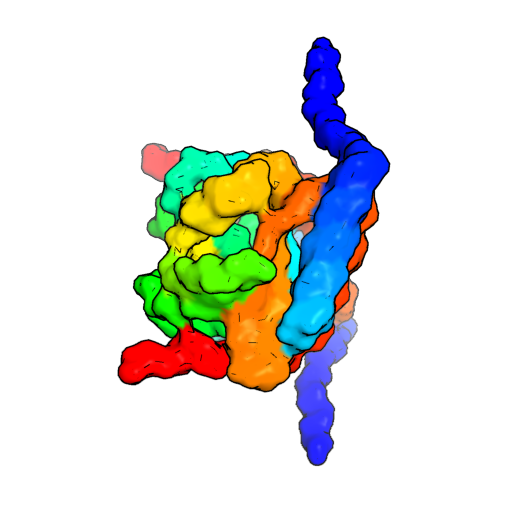 104 ? 2.062 -32.969 -7.586 1 97.25 104 GLN A C 1
ATOM 814 O O . GLN A 1 104 ? 2.787 -33.875 -7.992 1 97.25 104 GLN A O 1
ATOM 819 N N . PHE A 1 105 ? 2.547 -31.891 -7.031 1 97.56 105 PHE A N 1
ATOM 820 C CA . PHE A 1 105 ? 3.982 -31.641 -7.043 1 97.56 105 PHE A CA 1
ATOM 821 C C . PHE A 1 105 ? 4.559 -31.734 -5.637 1 97.56 105 PHE A C 1
ATOM 823 O O . PHE A 1 105 ? 5.703 -31.344 -5.402 1 97.56 105 PHE A O 1
ATOM 830 N N . HIS A 1 106 ? 3.744 -32.188 -4.68 1 96.38 106 HIS A N 1
ATOM 831 C CA . HIS A 1 106 ? 4.156 -32.406 -3.295 1 96.38 106 HIS A CA 1
ATOM 832 C C . HIS A 1 106 ? 4.852 -31.172 -2.734 1 96.38 106 HIS A C 1
ATOM 834 O O . HIS A 1 106 ? 5.953 -31.266 -2.191 1 96.38 106 HIS A O 1
ATOM 840 N N . MET A 1 107 ? 4.133 -30.094 -2.859 1 96.81 107 MET A N 1
ATOM 841 C CA . MET A 1 107 ? 4.777 -28.828 -2.541 1 96.81 107 MET A CA 1
ATOM 842 C C . MET A 1 107 ? 4.641 -28.5 -1.058 1 96.81 107 MET A C 1
ATOM 844 O O . MET A 1 107 ? 3.605 -28.781 -0.449 1 96.81 107 MET A O 1
ATOM 848 N N . SER A 1 108 ? 5.707 -27.844 -0.511 1 95.81 108 SER A N 1
ATOM 849 C CA . SER A 1 108 ? 5.754 -27.375 0.867 1 95.81 108 SER A CA 1
ATOM 850 C C . SER A 1 108 ? 6.297 -25.953 0.941 1 95.81 108 SER A C 1
ATOM 852 O O . SER A 1 108 ? 6.66 -25.359 -0.082 1 95.81 108 SER A O 1
ATOM 854 N N . VAL A 1 109 ? 6.266 -25.438 2.188 1 96.06 109 VAL A N 1
ATOM 855 C CA . VAL A 1 109 ? 6.797 -24.094 2.416 1 96.06 109 VAL A CA 1
ATOM 856 C C . VAL A 1 109 ? 8.203 -24 1.828 1 96.06 109 VAL A C 1
ATOM 858 O O . VAL A 1 109 ? 9.031 -24.891 2.021 1 96.06 109 VAL A O 1
ATOM 861 N N . GLY A 1 110 ? 8.414 -22.938 1.063 1 93.31 110 GLY A N 1
ATOM 862 C CA . GLY A 1 110 ? 9.719 -22.688 0.463 1 93.31 110 GLY A CA 1
ATOM 863 C C . GLY A 1 110 ? 9.812 -23.156 -0.976 1 93.31 110 GLY A C 1
ATOM 864 O O . GLY A 1 110 ? 10.648 -22.672 -1.741 1 93.31 110 GLY A O 1
ATOM 865 N N . ASP A 1 111 ? 9.055 -24.188 -1.304 1 95.62 111 ASP A N 1
ATOM 866 C CA . ASP A 1 111 ? 8.992 -24.594 -2.705 1 95.62 111 ASP A CA 1
ATOM 867 C C . ASP A 1 111 ? 8.422 -23.469 -3.574 1 95.62 111 ASP A C 1
ATOM 869 O O . ASP A 1 111 ? 7.98 -22.438 -3.061 1 95.62 111 ASP A O 1
ATOM 873 N N . VAL A 1 112 ? 8.508 -23.656 -4.93 1 95.25 112 VAL A N 1
ATOM 874 C CA . VAL A 1 112 ? 8.211 -22.547 -5.824 1 95.25 112 VAL A CA 1
ATOM 875 C C . VAL A 1 112 ? 7.172 -22.984 -6.855 1 95.25 112 VAL A C 1
ATOM 877 O O . VAL A 1 112 ? 7.348 -23.984 -7.539 1 95.25 112 VAL A O 1
ATOM 880 N N . MET A 1 113 ? 6.074 -22.266 -6.855 1 95.25 113 MET A N 1
ATOM 881 C CA . MET A 1 113 ? 5.148 -22.375 -7.977 1 95.25 113 MET A CA 1
ATOM 882 C C . MET A 1 113 ? 5.668 -21.641 -9.203 1 95.25 113 MET A C 1
ATOM 884 O O . MET A 1 113 ? 6.02 -20.453 -9.109 1 95.25 113 MET A O 1
ATOM 888 N N . VAL A 1 114 ? 5.727 -22.281 -10.328 1 94 114 VAL A N 1
ATOM 889 C CA . VAL A 1 114 ? 6.273 -21.719 -11.562 1 94 114 VAL A CA 1
ATOM 890 C C . VAL A 1 114 ? 5.148 -21.469 -12.562 1 94 114 VAL A C 1
ATOM 892 O O . VAL A 1 114 ? 4.309 -22.344 -12.789 1 94 114 VAL A O 1
ATOM 895 N N . PHE A 1 115 ? 5.117 -20.25 -13.062 1 92.19 115 PHE A N 1
ATOM 896 C CA . PHE A 1 115 ? 4.16 -19.875 -14.086 1 92.19 115 PHE A CA 1
ATOM 897 C C . PHE A 1 115 ? 4.871 -19.578 -15.406 1 92.19 115 PHE A C 1
ATOM 899 O O . PHE A 1 115 ? 5.82 -18.797 -15.445 1 92.19 115 PHE A O 1
ATOM 906 N N . ALA A 1 116 ? 4.402 -20.281 -16.422 1 91.62 116 ALA A N 1
ATOM 907 C CA . ALA A 1 116 ? 4.957 -20.125 -17.766 1 91.62 116 ALA A CA 1
ATOM 908 C C . ALA A 1 116 ? 3.846 -20.016 -18.812 1 91.62 116 ALA A C 1
ATOM 910 O O . ALA A 1 116 ? 2.684 -20.297 -18.516 1 91.62 116 ALA A O 1
ATOM 911 N N . GLN A 1 117 ? 4.258 -19.484 -19.906 1 91.06 117 GLN A N 1
ATOM 912 C CA . GLN A 1 117 ? 3.287 -19.312 -20.984 1 91.06 117 GLN A CA 1
ATOM 913 C C . GLN A 1 117 ? 3.848 -19.812 -22.312 1 91.06 117 GLN A C 1
ATOM 915 O O . GLN A 1 117 ? 5.004 -19.547 -22.641 1 91.06 117 GLN A O 1
ATOM 920 N N . ARG A 1 118 ? 2.951 -20.547 -22.984 1 93.12 118 ARG A N 1
ATOM 921 C CA . ARG A 1 118 ? 3.287 -20.953 -24.344 1 93.12 118 ARG A CA 1
ATOM 922 C C . ARG A 1 118 ? 2.984 -19.844 -25.344 1 93.12 118 ARG A C 1
ATOM 924 O O . ARG A 1 118 ? 2.344 -18.844 -25 1 93.12 118 ARG A O 1
ATOM 931 N N . LEU A 1 119 ? 3.467 -20.062 -26.594 1 87.25 119 LEU A N 1
ATOM 932 C CA . LEU A 1 119 ? 3.225 -19.094 -27.672 1 87.25 119 LEU A CA 1
ATOM 933 C C . LEU A 1 119 ? 1.734 -18.969 -27.969 1 87.25 119 LEU A C 1
ATOM 935 O O . LEU A 1 119 ? 1.254 -17.906 -28.328 1 87.25 119 LEU A O 1
ATOM 939 N N . ASP A 1 120 ? 0.978 -20.094 -27.812 1 87.19 120 ASP A N 1
ATOM 940 C CA . ASP A 1 120 ? -0.457 -20.062 -28.078 1 87.19 120 ASP A CA 1
ATOM 941 C C . ASP A 1 120 ? -1.228 -19.469 -26.891 1 87.19 120 ASP A C 1
ATOM 943 O O . ASP A 1 120 ? -2.455 -19.562 -26.844 1 87.19 120 ASP A O 1
ATOM 947 N N . ARG A 1 121 ? -0.587 -19.047 -25.906 1 86.19 121 ARG A N 1
ATOM 948 C CA . ARG A 1 121 ? -1.1 -18.297 -24.766 1 86.19 121 ARG A CA 1
ATOM 949 C C . ARG A 1 121 ? -1.591 -19.234 -23.656 1 86.19 121 ARG A C 1
ATOM 951 O O . ARG A 1 121 ? -2.17 -18.781 -22.672 1 86.19 121 ARG A O 1
ATOM 958 N N . THR A 1 122 ? -1.281 -20.531 -23.906 1 91.12 122 THR A N 1
ATOM 959 C CA . THR A 1 122 ? -1.616 -21.484 -22.859 1 91.12 122 THR A CA 1
ATOM 960 C C . THR A 1 122 ? -0.746 -21.266 -21.625 1 91.12 122 THR A C 1
ATOM 962 O O . THR A 1 122 ? 0.471 -21.109 -21.75 1 91.12 122 THR A O 1
ATOM 965 N N . LEU A 1 123 ? -1.422 -21.172 -20.5 1 91.81 123 LEU A N 1
ATOM 966 C CA . LEU A 1 123 ? -0.699 -21.062 -19.25 1 91.81 123 LEU A CA 1
ATOM 967 C C . LEU A 1 123 ? -0.213 -22.438 -18.781 1 91.81 123 LEU A C 1
ATOM 969 O O . LEU A 1 123 ? -0.998 -23.375 -18.703 1 91.81 123 LEU A O 1
ATOM 973 N N . VAL A 1 124 ? 1.104 -22.5 -18.578 1 95.56 124 VAL A N 1
ATOM 974 C CA . VAL A 1 124 ? 1.729 -23.703 -18.062 1 95.56 124 VAL A CA 1
ATOM 975 C C . VAL A 1 124 ? 2.217 -23.469 -16.625 1 95.56 124 VAL A C 1
ATOM 977 O O . VAL A 1 124 ? 2.852 -22.453 -16.344 1 95.56 124 VAL A O 1
ATOM 980 N N . VAL A 1 125 ? 1.842 -24.422 -15.727 1 96.62 125 VAL A N 1
ATOM 981 C CA . VAL A 1 125 ? 2.24 -24.281 -14.328 1 96.62 125 VAL A CA 1
ATOM 982 C C . VAL A 1 125 ? 3.014 -25.516 -13.883 1 96.62 125 VAL A C 1
ATOM 984 O O . VAL A 1 125 ? 2.9 -26.594 -14.492 1 96.62 125 VAL A O 1
ATOM 987 N N . ALA A 1 126 ? 3.83 -25.375 -12.844 1 98.19 126 ALA A N 1
ATOM 988 C CA . ALA A 1 126 ? 4.578 -26.453 -12.227 1 98.19 126 ALA A CA 1
ATOM 989 C C . ALA A 1 126 ? 5.02 -26.078 -10.812 1 98.19 126 ALA A C 1
ATOM 991 O O . ALA A 1 126 ? 4.82 -24.953 -10.367 1 98.19 126 ALA A O 1
ATOM 992 N N . GLY A 1 127 ? 5.426 -27.078 -10.102 1 97.38 127 GLY A N 1
ATOM 993 C CA . GLY A 1 127 ? 6.09 -26.891 -8.82 1 97.38 127 GLY A CA 1
ATOM 994 C C . GLY A 1 127 ? 7.535 -27.344 -8.828 1 97.38 127 GLY A C 1
ATOM 995 O O . GLY A 1 127 ? 7.863 -28.375 -9.422 1 97.38 127 GLY A O 1
ATOM 996 N N . ARG A 1 128 ? 8.383 -26.594 -8.242 1 96.5 128 ARG A N 1
ATOM 997 C CA . ARG A 1 128 ? 9.773 -27.031 -8.055 1 96.5 128 ARG A CA 1
ATOM 998 C C . ARG A 1 128 ? 10.227 -26.797 -6.621 1 96.5 128 ARG A C 1
ATOM 1000 O O . ARG A 1 128 ? 9.664 -25.969 -5.906 1 96.5 128 ARG A O 1
ATOM 1007 N N . PRO A 1 129 ? 11.281 -27.531 -6.234 1 95.62 129 PRO A N 1
ATOM 1008 C CA . PRO A 1 129 ? 11.836 -27.281 -4.898 1 95.62 129 PRO A CA 1
ATOM 1009 C C . PRO A 1 129 ? 12.547 -25.938 -4.793 1 95.62 129 PRO A C 1
ATOM 1011 O O . PRO A 1 129 ? 12.859 -25.312 -5.812 1 95.62 129 PRO A O 1
ATOM 1014 N N . ALA A 1 130 ? 12.727 -25.5 -3.609 1 93 130 ALA A N 1
ATOM 1015 C CA . ALA A 1 130 ? 13.516 -24.297 -3.348 1 93 130 ALA A CA 1
ATOM 1016 C C . ALA A 1 130 ? 14.969 -24.5 -3.77 1 93 130 ALA A C 1
ATOM 1018 O O . ALA A 1 130 ? 15.508 -25.609 -3.662 1 93 130 ALA A O 1
ATOM 1019 N N . THR A 1 131 ? 15.547 -23.453 -4.367 1 88.06 131 THR A N 1
ATOM 1020 C CA . THR A 1 131 ? 16.969 -23.484 -4.73 1 88.06 131 THR A CA 1
ATOM 1021 C C . THR A 1 131 ? 17.703 -22.281 -4.141 1 88.06 131 THR A C 1
ATOM 1023 O O . THR A 1 131 ? 17.078 -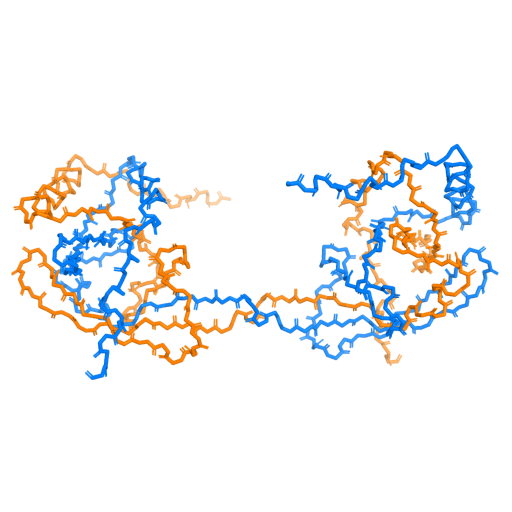21.359 -3.611 1 88.06 131 THR A O 1
ATOM 1026 N N . LYS A 1 132 ? 19.062 -22.312 -3.959 1 74.5 132 LYS A N 1
ATOM 1027 C CA . LYS A 1 132 ? 19.891 -21.281 -3.35 1 74.5 132 LYS A CA 1
ATOM 1028 C C . LYS A 1 132 ? 19.688 -19.938 -4.043 1 74.5 132 LYS A C 1
ATOM 1030 O O . LYS A 1 132 ? 19.594 -18.891 -3.385 1 74.5 132 LYS A O 1
ATOM 1035 N N . ASP A 1 133 ? 19.938 -19.859 -5.422 1 58.28 133 ASP A N 1
ATOM 1036 C CA . ASP A 1 133 ? 19.875 -18.578 -6.141 1 58.28 133 ASP A CA 1
ATOM 1037 C C . ASP A 1 133 ? 18.453 -18.266 -6.594 1 58.28 133 ASP A C 1
ATOM 1039 O O . ASP A 1 133 ? 17.922 -18.922 -7.496 1 58.28 133 ASP A O 1
ATOM 1043 N N . PRO A 1 134 ? 17.781 -17.609 -5.766 1 54 134 PRO A N 1
ATOM 1044 C CA . PRO A 1 134 ? 16.422 -17.281 -6.199 1 54 134 PRO A CA 1
ATOM 1045 C C . PRO A 1 134 ? 16.391 -16.391 -7.438 1 54 134 PRO A C 1
ATOM 1047 O O . PRO A 1 134 ? 15.312 -15.984 -7.887 1 54 134 PRO A O 1
ATOM 1050 N N . SER A 1 135 ? 17.469 -15.953 -7.875 1 49.03 135 SER A N 1
ATOM 1051 C CA . SER A 1 135 ? 17.625 -14.922 -8.891 1 49.03 135 SER A CA 1
ATOM 1052 C C . SER A 1 135 ? 16.719 -15.203 -10.102 1 49.03 135 SER A C 1
ATOM 1054 O O . SER A 1 135 ? 16.484 -14.312 -10.922 1 49.03 135 SER A O 1
ATOM 1056 N N . LEU A 1 136 ? 16.5 -16.406 -10.398 1 46.75 136 LEU A N 1
ATOM 1057 C CA . LEU A 1 136 ? 15.742 -16.578 -11.633 1 46.75 136 LEU A CA 1
ATOM 1058 C C . LEU A 1 136 ? 14.414 -15.82 -11.555 1 46.75 136 LEU A C 1
ATOM 1060 O O . LEU A 1 136 ? 13.727 -15.664 -12.57 1 46.75 136 LEU A O 1
ATOM 1064 N N . ARG A 1 137 ? 14.141 -15.289 -10.406 1 44.56 137 ARG A N 1
ATOM 1065 C CA . ARG A 1 137 ? 12.891 -14.602 -10.102 1 44.56 137 ARG A CA 1
ATOM 1066 C C . ARG A 1 137 ? 12.789 -13.281 -10.859 1 44.56 137 ARG A C 1
ATOM 1068 O O . ARG A 1 137 ? 11.695 -12.828 -11.195 1 44.56 137 ARG A O 1
ATOM 1075 N N . LYS A 1 138 ? 13.977 -12.539 -10.906 1 46.72 138 LYS A N 1
ATOM 1076 C CA . LYS A 1 138 ? 13.922 -11.172 -11.43 1 46.72 138 LYS A CA 1
ATOM 1077 C C . LYS A 1 138 ? 13.445 -11.164 -12.883 1 46.72 138 LYS A C 1
ATOM 1079 O O . LYS A 1 138 ? 13.047 -10.117 -13.398 1 46.72 138 LYS A O 1
ATOM 1084 N N . ARG A 1 139 ? 13.836 -12.117 -13.578 1 44.41 139 ARG A N 1
ATOM 1085 C CA . ARG A 1 139 ? 13.602 -12.102 -15.016 1 44.41 139 ARG A CA 1
ATOM 1086 C C . ARG A 1 139 ? 12.109 -12.047 -15.328 1 44.41 139 ARG A C 1
ATOM 1088 O O . ARG A 1 139 ? 11.727 -11.852 -16.484 1 44.41 139 ARG A O 1
ATOM 1095 N N . ALA A 1 140 ? 11.375 -12.469 -14.359 1 43.06 140 ALA A N 1
ATOM 1096 C CA . ALA A 1 140 ? 9.953 -12.461 -14.68 1 43.06 140 ALA A CA 1
ATOM 1097 C C . ALA A 1 140 ? 9.453 -11.039 -14.93 1 43.06 140 ALA A C 1
ATOM 1099 O O . ALA A 1 140 ? 8.359 -10.844 -15.469 1 43.06 140 ALA A O 1
ATOM 1100 N N . ARG A 1 141 ? 10.086 -10.016 -14.367 1 43.06 141 ARG A N 1
ATOM 1101 C CA . ARG A 1 141 ? 9.609 -8.641 -14.492 1 43.06 141 ARG A CA 1
ATOM 1102 C C . ARG A 1 141 ? 9.453 -8.242 -15.953 1 43.06 141 ARG A C 1
ATOM 1104 O O . ARG A 1 141 ? 8.688 -7.328 -16.266 1 43.06 141 ARG A O 1
ATOM 1111 N N . GLN A 1 142 ? 10.492 -8.508 -16.734 1 41.81 142 GLN A N 1
ATOM 1112 C CA . GLN A 1 142 ? 10.492 -7.977 -18.094 1 41.81 142 GLN A CA 1
ATOM 1113 C C . GLN A 1 142 ? 9.258 -8.438 -18.859 1 41.81 142 GLN A C 1
ATOM 1115 O O . GLN A 1 142 ? 8.938 -7.879 -19.922 1 41.81 142 GLN A O 1
ATOM 1120 N N . GLY A 1 143 ? 8.766 -9.633 -18.547 1 39.41 143 GLY A N 1
ATOM 1121 C CA . GLY A 1 143 ? 7.648 -10.117 -19.344 1 39.41 143 GLY A CA 1
ATOM 1122 C C . GLY A 1 143 ? 6.371 -9.328 -19.125 1 39.41 143 GLY A C 1
ATOM 1123 O O . GLY A 1 143 ? 5.281 -9.781 -19.484 1 39.41 143 GLY A O 1
ATOM 1124 N N . GLU A 1 144 ? 6.297 -8.305 -18.422 1 41.56 144 GLU A N 1
ATOM 1125 C CA . GLU A 1 144 ? 5.129 -7.426 -18.422 1 41.56 144 GLU A CA 1
ATOM 1126 C C . GLU A 1 144 ? 4.402 -7.492 -19.766 1 41.56 144 GLU A C 1
ATOM 1128 O O . GLU A 1 144 ? 3.184 -7.328 -19.828 1 41.56 144 GLU A O 1
ATOM 1133 N N . GLY A 1 145 ? 5.145 -7.266 -20.844 1 38.53 145 GLY A N 1
ATOM 1134 C CA . GLY A 1 145 ? 4.492 -7.391 -22.141 1 38.53 145 GLY A CA 1
ATOM 1135 C C . GLY A 1 145 ? 3.676 -8.664 -22.266 1 38.53 145 GLY A C 1
ATOM 1136 O O . GLY A 1 145 ? 2.789 -8.75 -23.125 1 38.53 145 GLY A O 1
ATOM 1137 N N . ALA A 1 146 ? 4.246 -9.789 -21.844 1 37 146 ALA A N 1
ATOM 1138 C CA . ALA A 1 146 ? 3.82 -11.109 -22.297 1 37 146 ALA A CA 1
ATOM 1139 C C . ALA A 1 146 ? 2.432 -11.453 -21.766 1 37 146 ALA A C 1
ATOM 1141 O O . ALA A 1 146 ? 1.692 -12.219 -22.391 1 37 146 ALA A O 1
ATOM 1142 N N . LEU A 1 147 ? 2.176 -11.344 -20.375 1 42.06 147 LEU A N 1
ATOM 1143 C CA . LEU A 1 147 ? 0.878 -11.953 -20.109 1 42.06 147 LEU A CA 1
ATOM 1144 C C . LEU A 1 147 ? -0.223 -11.266 -20.906 1 42.06 147 LEU A C 1
ATOM 1146 O O . LEU A 1 147 ? -0.705 -10.195 -20.516 1 42.06 147 LEU A O 1
ATOM 1150 N N . ARG A 1 148 ? -0.034 -10.648 -21.953 1 39 148 ARG A N 1
ATOM 1151 C CA . ARG A 1 148 ? -1.228 -10.602 -22.781 1 39 148 ARG A CA 1
ATOM 1152 C C . ARG A 1 148 ? -2.184 -11.742 -22.438 1 39 148 ARG A C 1
ATOM 1154 O O . ARG A 1 148 ? -1.954 -12.891 -22.812 1 39 148 ARG A O 1
ATOM 1161 N N . LEU A 1 149 ? -2.484 -11.992 -21.234 1 42.19 149 LEU A N 1
ATOM 1162 C CA . LEU A 1 149 ? -3.402 -12.953 -20.625 1 42.19 149 LEU A CA 1
ATOM 1163 C C . LEU A 1 149 ? -4.645 -13.141 -21.484 1 42.19 149 LEU A C 1
ATOM 1165 O O . LEU A 1 149 ? -5.594 -12.352 -21.391 1 42.19 149 LEU A O 1
ATOM 1169 N N . GLY A 1 150 ? -4.637 -13.32 -22.656 1 42.44 150 GLY A N 1
ATOM 1170 C CA . GLY A 1 150 ? -5.719 -13.922 -23.406 1 42.44 150 GLY A CA 1
ATOM 1171 C C . GLY A 1 150 ? -6.539 -14.906 -22.594 1 42.44 150 GLY A C 1
ATOM 1172 O O . GLY A 1 150 ? -7.617 -15.328 -23.016 1 42.44 150 GLY A O 1
ATOM 1173 N N . TRP A 1 151 ? -5.957 -15.555 -21.641 1 41.34 151 TRP A N 1
ATOM 1174 C CA . TRP A 1 151 ? -6.723 -16.609 -20.969 1 41.34 151 TRP A CA 1
ATOM 1175 C C . TRP A 1 151 ? -7.777 -16.016 -20.047 1 41.34 151 TRP A C 1
ATOM 1177 O O . TRP A 1 151 ? -8.617 -16.734 -19.516 1 41.34 151 TRP A O 1
ATOM 1187 N N . LEU A 1 152 ? -7.555 -14.891 -19.484 1 44.12 152 LEU A N 1
ATOM 1188 C CA . LEU A 1 152 ? -8.594 -14.336 -18.609 1 44.12 152 LEU A CA 1
ATOM 1189 C C . LEU A 1 152 ? -9.797 -13.883 -19.438 1 44.12 152 LEU A C 1
ATOM 1191 O O . LEU A 1 152 ? -10.859 -13.594 -18.875 1 44.12 152 LEU A O 1
ATOM 1195 N N . ARG A 1 153 ? -9.688 -13.633 -20.688 1 39.38 153 ARG A N 1
ATOM 1196 C CA . ARG A 1 153 ? -10.805 -13 -21.375 1 39.38 153 ARG A CA 1
ATOM 1197 C C . ARG A 1 153 ? -11.977 -13.961 -21.531 1 39.38 153 ARG A C 1
ATOM 1199 O O . ARG A 1 153 ? -13.109 -13.539 -21.766 1 39.38 153 ARG A O 1
ATOM 1206 N N . ASP A 1 154 ? -11.703 -15.195 -21.906 1 35.88 154 ASP A N 1
ATOM 1207 C CA . ASP A 1 154 ? -12.797 -15.867 -22.609 1 35.88 154 ASP A CA 1
ATOM 1208 C C . ASP A 1 154 ? -13.883 -16.328 -21.641 1 35.88 154 ASP A C 1
ATOM 1210 O O . ASP A 1 154 ? -14.641 -17.25 -21.938 1 35.88 154 ASP A O 1
ATOM 1214 N N . GLY A 1 155 ? -13.875 -15.914 -20.438 1 32.91 155 GLY A N 1
ATOM 1215 C CA . GLY A 1 155 ? -15.086 -16.484 -19.875 1 32.91 155 GLY A CA 1
ATOM 1216 C C . GLY A 1 155 ? -16.328 -16.156 -20.688 1 32.91 155 GLY A C 1
ATOM 1217 O O . GLY A 1 155 ? -17.453 -16.375 -20.219 1 32.91 155 GLY A O 1
ATOM 1218 N N . LYS A 1 156 ? -16.297 -15.586 -21.844 1 29.5 156 LYS A N 1
ATOM 1219 C CA . LYS A 1 156 ? -17.625 -15.695 -22.438 1 29.5 156 LYS A CA 1
ATOM 1220 C C . LYS A 1 156 ? -17.922 -17.141 -22.844 1 29.5 156 LYS A C 1
ATOM 1222 O O . LYS A 1 156 ? -17.031 -17.844 -23.312 1 29.5 156 LYS A O 1
ATOM 1227 N N . MET B 1 1 ? 18.516 -16.5 25.156 1 27 1 MET B N 1
ATOM 1228 C CA . MET B 1 1 ? 18.203 -15.906 23.859 1 27 1 MET B CA 1
ATOM 1229 C C . MET B 1 1 ? 18.375 -16.938 22.734 1 27 1 MET B C 1
ATOM 1231 O O . MET B 1 1 ? 19.484 -17.391 22.469 1 27 1 MET B O 1
ATOM 1235 N N . ASP B 1 2 ? 17.422 -17.953 22.609 1 33.44 2 ASP B N 1
ATOM 1236 C CA . ASP B 1 2 ? 17.375 -19.094 21.688 1 33.44 2 ASP B CA 1
ATOM 1237 C C . ASP B 1 2 ? 17.359 -18.625 20.234 1 33.44 2 ASP B C 1
ATOM 1239 O O . ASP B 1 2 ? 16.375 -18.016 19.781 1 33.44 2 ASP B O 1
ATOM 1243 N N . LEU B 1 3 ? 18.422 -18.125 19.625 1 32.59 3 LEU B N 1
ATOM 1244 C CA . LEU B 1 3 ? 18.766 -17.703 18.281 1 32.59 3 LEU B CA 1
ATOM 1245 C C . LEU B 1 3 ? 18.375 -18.766 17.25 1 32.59 3 LEU B C 1
ATOM 1247 O O . LEU B 1 3 ? 19.031 -18.922 16.219 1 32.59 3 LEU B O 1
ATOM 1251 N N . LEU B 1 4 ? 17.531 -19.781 17.547 1 37.47 4 LEU B N 1
ATOM 1252 C CA . LEU B 1 4 ? 17.188 -20.781 16.547 1 37.47 4 LEU B CA 1
ATOM 1253 C C . LEU B 1 4 ? 16.688 -20.125 15.266 1 37.47 4 LEU B C 1
ATOM 1255 O O . LEU B 1 4 ? 15.508 -19.781 15.164 1 37.47 4 LEU B O 1
ATOM 1259 N N . GLY B 1 5 ? 17.312 -19.125 14.742 1 39.91 5 GLY B N 1
ATOM 1260 C CA . GLY B 1 5 ? 17.031 -18.672 13.391 1 39.91 5 GLY B CA 1
ATOM 1261 C C . GLY B 1 5 ? 16.672 -19.812 12.445 1 39.91 5 GLY B C 1
ATOM 1262 O O . GLY B 1 5 ? 17.391 -20.797 12.352 1 39.91 5 GLY B O 1
ATOM 1263 N N . GLY B 1 6 ? 15.445 -20.281 12.391 1 42.12 6 GLY B N 1
ATOM 1264 C CA . GLY B 1 6 ? 15.117 -21.391 11.508 1 42.12 6 GLY B CA 1
ATOM 1265 C C . GLY B 1 6 ? 15.93 -21.391 10.227 1 42.12 6 GLY B C 1
ATOM 1266 O O . GLY B 1 6 ? 15.898 -20.406 9.469 1 42.12 6 GLY B O 1
ATOM 1267 N N . LEU B 1 7 ? 17.109 -21.953 10.156 1 43.34 7 LEU B N 1
ATOM 1268 C CA . LEU B 1 7 ? 17.984 -22.234 9.031 1 43.34 7 LEU B CA 1
ATOM 1269 C C . LEU B 1 7 ? 17.172 -22.609 7.793 1 43.34 7 LEU B C 1
ATOM 1271 O O . LEU B 1 7 ? 16.359 -23.531 7.832 1 43.34 7 LEU B O 1
ATOM 1275 N N . GLN B 1 8 ? 16.625 -21.703 7.094 1 51.53 8 GLN B N 1
ATOM 1276 C CA . GLN B 1 8 ? 16.125 -22.156 5.809 1 51.53 8 GLN B CA 1
ATOM 1277 C C . GLN B 1 8 ? 17.031 -23.219 5.207 1 51.53 8 GLN B C 1
ATOM 1279 O O . GLN B 1 8 ? 18.266 -23.047 5.176 1 51.53 8 GLN B O 1
ATOM 1284 N N . PRO B 1 9 ? 16.656 -24.422 5.285 1 55.66 9 PRO B N 1
ATOM 1285 C CA . PRO B 1 9 ? 17.531 -25.469 4.773 1 55.66 9 PRO B CA 1
ATOM 1286 C C . PRO B 1 9 ? 18.188 -25.109 3.449 1 55.66 9 PRO B C 1
ATOM 1288 O O . PRO B 1 9 ? 17.578 -24.438 2.615 1 55.66 9 PRO B O 1
ATOM 1291 N N . VAL B 1 10 ? 19.469 -24.891 3.486 1 61.97 10 VAL B N 1
ATOM 1292 C CA . VAL B 1 10 ? 20.281 -24.797 2.279 1 61.97 10 VAL B CA 1
ATOM 1293 C C . VAL B 1 10 ? 19.812 -25.812 1.252 1 61.97 10 VAL B C 1
ATOM 1295 O O . VAL B 1 10 ? 19.719 -27.016 1.556 1 61.97 10 VAL B O 1
ATOM 1298 N N . PRO B 1 11 ? 19.281 -25.297 0.16 1 69.81 11 PRO B N 1
ATOM 1299 C CA . PRO B 1 11 ? 18.844 -26.25 -0.864 1 69.81 11 PRO B CA 1
ATOM 1300 C C . PRO B 1 11 ? 19.922 -27.266 -1.212 1 69.81 11 PRO B C 1
ATOM 1302 O O . PRO B 1 11 ? 21.109 -26.938 -1.247 1 69.81 11 PRO B O 1
ATOM 1305 N N . SER B 1 12 ? 19.594 -28.5 -1.175 1 84.56 12 SER B N 1
ATOM 1306 C CA . SER B 1 12 ? 20.453 -29.625 -1.51 1 84.56 12 SER B CA 1
ATOM 1307 C C . SER B 1 12 ? 20.75 -29.672 -3.006 1 84.56 12 SER B C 1
ATOM 1309 O O . SER B 1 12 ? 20.094 -28.984 -3.793 1 84.56 12 SER B O 1
ATOM 1311 N N . GLU B 1 13 ? 21.938 -30.234 -3.41 1 88.62 13 GLU B N 1
ATOM 1312 C CA . GLU B 1 13 ? 22.234 -30.5 -4.816 1 88.62 13 GLU B CA 1
ATOM 1313 C C . GLU B 1 13 ? 21.062 -31.172 -5.516 1 88.62 13 GLU B C 1
ATOM 1315 O O . GLU B 1 13 ? 20.781 -30.906 -6.688 1 88.62 13 GLU B O 1
ATOM 1320 N N . GLU B 1 14 ? 20.422 -32 -4.762 1 91.12 14 GLU B N 1
ATOM 1321 C CA . GLU B 1 14 ? 19.25 -32.688 -5.301 1 91.12 14 GLU B CA 1
ATOM 1322 C C . GLU B 1 14 ? 18.141 -31.719 -5.66 1 91.12 14 GLU B C 1
ATOM 1324 O O . GLU B 1 14 ? 17.5 -31.859 -6.699 1 91.12 14 GLU B O 1
ATOM 1329 N N . ASN B 1 15 ? 17.922 -30.797 -4.828 1 92.69 15 ASN B N 1
ATOM 1330 C CA . ASN B 1 15 ? 16.906 -29.781 -5.105 1 92.69 15 ASN B CA 1
ATOM 1331 C C . ASN B 1 15 ? 17.25 -28.984 -6.363 1 92.69 15 ASN B C 1
ATOM 1333 O O . ASN B 1 15 ? 16.359 -28.656 -7.16 1 92.69 15 ASN B O 1
ATOM 1337 N N . GLU B 1 16 ? 18.484 -28.688 -6.523 1 92.56 16 GLU B N 1
ATOM 1338 C CA . GLU B 1 16 ? 18.922 -27.938 -7.695 1 92.56 16 GLU B CA 1
ATOM 1339 C C . GLU B 1 16 ? 18.641 -28.703 -8.984 1 92.56 16 GLU B C 1
ATOM 1341 O O . GLU B 1 16 ? 18.172 -28.141 -9.969 1 92.56 16 GLU B O 1
ATOM 1346 N N . ARG B 1 17 ? 18.969 -29.969 -8.945 1 94.31 17 ARG B N 1
ATOM 1347 C CA . ARG B 1 17 ? 18.75 -30.797 -10.125 1 94.31 17 ARG B CA 1
ATOM 1348 C C . ARG B 1 17 ? 17.266 -30.922 -10.43 1 94.31 17 ARG B C 1
ATOM 1350 O O . ARG B 1 17 ? 16.859 -30.859 -11.594 1 94.31 17 ARG B O 1
ATOM 1357 N N . ALA B 1 18 ? 16.516 -31.125 -9.391 1 95.12 18 ALA B N 1
ATOM 1358 C CA . ALA B 1 18 ? 15.078 -31.25 -9.578 1 95.12 18 ALA B CA 1
ATOM 1359 C C . ALA B 1 18 ? 14.477 -29.969 -10.148 1 95.12 18 ALA B C 1
ATOM 1361 O O . ALA B 1 18 ? 13.625 -30.031 -11.039 1 95.12 18 ALA B O 1
ATOM 1362 N N . ALA B 1 19 ? 14.859 -28.891 -9.625 1 95.12 19 ALA B N 1
ATOM 1363 C CA . ALA B 1 19 ? 14.367 -27.609 -10.125 1 95.12 19 ALA B CA 1
ATOM 1364 C C . ALA B 1 19 ? 14.75 -27.406 -11.586 1 95.12 19 ALA B C 1
ATOM 1366 O O . ALA B 1 19 ? 13.93 -26.969 -12.398 1 95.12 19 ALA B O 1
ATOM 1367 N N . ALA B 1 20 ? 15.969 -27.719 -11.922 1 94.5 20 ALA B N 1
ATOM 1368 C CA . ALA B 1 20 ? 16.438 -27.594 -13.305 1 94.5 20 ALA B CA 1
ATOM 1369 C C . ALA B 1 20 ? 15.625 -28.484 -14.242 1 94.5 20 ALA B C 1
ATOM 1371 O O . ALA B 1 20 ? 15.328 -28.078 -15.375 1 94.5 20 ALA B O 1
ATOM 1372 N N . ALA B 1 21 ? 15.336 -29.625 -13.789 1 96.56 21 ALA B N 1
ATOM 1373 C CA . ALA B 1 21 ? 14.555 -30.562 -14.602 1 96.56 21 ALA B CA 1
ATOM 1374 C C . ALA B 1 21 ? 13.172 -30 -14.906 1 96.56 21 ALA B C 1
ATOM 1376 O O . ALA B 1 21 ? 12.68 -30.141 -16.031 1 96.56 21 ALA B O 1
ATOM 1377 N N . VAL B 1 22 ? 12.586 -29.406 -13.906 1 96.75 22 VAL B N 1
ATOM 1378 C CA . VAL B 1 22 ? 11.266 -28.812 -14.094 1 96.75 22 VAL B CA 1
ATOM 1379 C C . VAL B 1 22 ? 11.344 -27.688 -15.125 1 96.75 22 VAL B C 1
ATOM 1381 O O . VAL B 1 22 ? 10.539 -27.625 -16.047 1 96.75 22 VAL B O 1
ATOM 1384 N N . LEU B 1 23 ? 12.281 -26.844 -15.039 1 95.25 23 LEU B N 1
ATOM 1385 C CA . LEU B 1 23 ? 12.445 -25.719 -15.945 1 95.25 23 LEU B CA 1
ATOM 1386 C C . LEU B 1 23 ? 12.727 -26.203 -17.359 1 95.25 23 LEU B C 1
ATOM 1388 O O . LEU B 1 23 ? 12.227 -25.625 -18.328 1 95.25 23 LEU B O 1
ATOM 1392 N N . GLN B 1 24 ? 13.516 -27.25 -17.438 1 97 24 GLN B N 1
ATOM 1393 C CA . GLN B 1 24 ? 13.805 -27.812 -18.75 1 97 24 GLN B CA 1
ATOM 1394 C C . GLN B 1 24 ? 12.539 -28.375 -19.391 1 97 24 GLN B C 1
ATOM 1396 O O . GLN B 1 24 ? 12.336 -28.219 -20.594 1 97 24 GLN B O 1
ATOM 1401 N N . GLN B 1 25 ? 11.773 -29.047 -18.562 1 97.75 25 GLN B N 1
ATOM 1402 C CA . GLN B 1 25 ? 10.523 -29.594 -19.094 1 97.75 25 GLN B CA 1
ATOM 1403 C C . GLN B 1 25 ? 9.602 -28.484 -19.594 1 97.75 25 GLN B C 1
ATOM 1405 O O . GLN B 1 25 ? 8.953 -28.641 -20.625 1 97.75 25 GLN B O 1
ATOM 1410 N N . ILE B 1 26 ? 9.555 -27.391 -18.906 1 96.88 26 ILE B N 1
ATOM 1411 C CA . ILE B 1 26 ? 8.75 -26.234 -19.328 1 96.88 26 ILE B CA 1
ATOM 1412 C C . ILE B 1 26 ? 9.258 -25.734 -20.688 1 96.88 26 ILE B C 1
ATOM 1414 O O . ILE B 1 26 ? 8.477 -25.531 -21.609 1 96.88 26 ILE B O 1
ATOM 1418 N N . ALA B 1 27 ? 10.523 -25.594 -20.781 1 96.12 27 ALA B N 1
ATOM 1419 C CA . ALA B 1 27 ? 11.133 -25.125 -22.031 1 96.12 27 ALA B CA 1
ATOM 1420 C C . ALA B 1 27 ? 10.867 -26.094 -23.172 1 96.12 27 ALA B C 1
ATOM 1422 O O . ALA B 1 27 ? 10.586 -25.688 -24.297 1 96.12 27 ALA B O 1
ATOM 1423 N N . ASP B 1 28 ? 10.953 -27.344 -22.859 1 97.12 28 ASP B N 1
ATOM 1424 C CA . ASP B 1 28 ? 10.727 -28.391 -23.844 1 97.12 28 ASP B CA 1
ATOM 1425 C C . ASP B 1 28 ? 9.305 -28.328 -24.406 1 97.12 28 ASP B C 1
ATOM 1427 O O . ASP B 1 28 ? 9.039 -28.766 -25.516 1 97.12 28 ASP B O 1
ATOM 1431 N N . GLN B 1 29 ? 8.461 -27.828 -23.609 1 96.56 29 GLN B N 1
ATOM 1432 C CA . GLN B 1 29 ? 7.062 -27.734 -24.016 1 96.56 29 GLN B CA 1
ATOM 1433 C C . GLN B 1 29 ? 6.773 -26.406 -24.703 1 96.56 29 GLN B C 1
ATOM 1435 O O . GLN B 1 29 ? 5.617 -26.078 -25 1 96.56 29 GLN B O 1
ATOM 1440 N N . GLY B 1 30 ? 7.773 -25.656 -24.922 1 94.94 30 GLY B N 1
ATOM 1441 C CA . GLY B 1 30 ? 7.648 -24.391 -25.641 1 94.94 30 GLY B CA 1
ATOM 1442 C C . GLY B 1 30 ? 7.125 -23.266 -24.766 1 94.94 30 GLY B C 1
ATOM 1443 O O . GLY B 1 30 ? 6.578 -22.281 -25.281 1 94.94 30 GLY B O 1
ATOM 1444 N N . ALA B 1 31 ? 7.176 -23.406 -23.516 1 93.31 31 ALA B N 1
ATOM 1445 C CA . ALA B 1 31 ? 6.676 -22.391 -22.594 1 93.31 31 ALA B CA 1
ATOM 1446 C C . ALA B 1 31 ? 7.824 -21.578 -22 1 93.31 31 ALA B C 1
ATOM 1448 O O . ALA B 1 31 ? 8.938 -22.078 -21.859 1 93.31 31 ALA B O 1
ATOM 1449 N N . THR B 1 32 ? 7.531 -20.266 -21.734 1 92.38 32 THR B N 1
ATOM 1450 C CA . THR B 1 32 ? 8.484 -19.359 -21.109 1 92.38 32 THR B CA 1
ATOM 1451 C C . THR B 1 32 ? 8.023 -18.969 -19.719 1 92.38 32 THR B C 1
ATOM 1453 O O . THR B 1 32 ? 6.895 -18.516 -19.531 1 92.38 32 THR B O 1
ATOM 1456 N N . VAL B 1 33 ? 8.945 -19.172 -18.797 1 90.31 33 VAL B N 1
ATOM 1457 C CA . VAL B 1 33 ? 8.633 -18.812 -17.422 1 90.31 33 VAL B CA 1
ATOM 1458 C C . VAL B 1 33 ? 8.539 -17.297 -17.281 1 90.31 33 VAL B C 1
ATOM 1460 O O . VAL B 1 33 ? 9.414 -16.578 -17.766 1 90.31 33 VAL B O 1
ATOM 1463 N N . PHE B 1 34 ? 7.418 -16.844 -16.641 1 84.56 34 PHE B N 1
ATOM 1464 C CA . PHE B 1 34 ? 7.312 -15.398 -16.484 1 84.56 34 PHE B CA 1
ATOM 1465 C C . PHE B 1 34 ? 7.125 -15.023 -15.016 1 84.56 34 PHE B C 1
ATOM 1467 O O . PHE B 1 34 ? 7.234 -13.852 -14.656 1 84.56 34 PHE B O 1
ATOM 1474 N N . PHE B 1 35 ? 6.891 -15.984 -14.195 1 87 35 PHE B N 1
ATOM 1475 C CA . PHE B 1 35 ? 6.676 -15.68 -12.789 1 87 35 PHE B CA 1
ATOM 1476 C C . PHE B 1 35 ? 6.957 -16.906 -11.922 1 87 35 PHE B C 1
ATOM 1478 O O . PHE B 1 35 ? 6.59 -18.031 -12.281 1 87 35 PHE B O 1
ATOM 1485 N N . GLU B 1 36 ? 7.637 -16.719 -10.852 1 90.44 36 GLU B N 1
ATOM 1486 C CA . GLU B 1 36 ? 7.879 -17.734 -9.82 1 90.44 36 GLU B CA 1
ATOM 1487 C C . GLU B 1 36 ? 7.449 -17.234 -8.445 1 90.44 36 GLU B C 1
ATOM 1489 O O . GLU B 1 36 ? 7.84 -16.141 -8.023 1 90.44 36 GLU B O 1
ATOM 1494 N N . LYS B 1 37 ? 6.645 -18.078 -7.801 1 91.19 37 LYS B N 1
ATOM 1495 C CA . LYS B 1 37 ? 6.105 -17.719 -6.492 1 91.19 37 LYS B CA 1
ATOM 1496 C C . LYS B 1 37 ? 6.578 -18.688 -5.414 1 91.19 37 LYS B C 1
ATOM 1498 O O . LYS B 1 37 ? 6.039 -19.797 -5.281 1 91.19 37 LYS B O 1
ATOM 1503 N N . PRO B 1 38 ? 7.645 -18.219 -4.672 1 93.44 38 PRO B N 1
ATOM 1504 C CA . PRO B 1 38 ? 7.934 -19.047 -3.492 1 93.44 38 PRO B CA 1
ATOM 1505 C C . PRO B 1 38 ? 6.758 -19.125 -2.523 1 93.44 38 PRO B C 1
ATOM 1507 O O . PRO B 1 38 ? 6.137 -18.094 -2.217 1 93.44 38 PRO B O 1
ATOM 1510 N N . LEU B 1 39 ? 6.523 -20.312 -2.098 1 95.25 39 LEU B N 1
ATOM 1511 C CA . LEU B 1 39 ? 5.34 -20.531 -1.274 1 95.25 39 LEU B CA 1
ATOM 1512 C C . LEU B 1 39 ? 5.633 -20.234 0.191 1 95.25 39 LEU B C 1
ATOM 1514 O O . LEU B 1 39 ? 6.688 -20.609 0.708 1 95.25 39 LEU B O 1
ATOM 1518 N N . THR B 1 40 ? 4.781 -19.531 0.798 1 95.5 40 THR B N 1
ATOM 1519 C CA . THR B 1 40 ? 4.844 -19.266 2.232 1 95.5 40 THR B CA 1
ATOM 1520 C C . THR B 1 40 ? 3.977 -20.266 3.002 1 95.5 40 THR B C 1
ATOM 1522 O O . THR B 1 40 ? 3.289 -21.094 2.4 1 95.5 40 THR B O 1
ATOM 1525 N N . ALA B 1 41 ? 4.066 -20.141 4.332 1 96.31 41 ALA B N 1
ATOM 1526 C CA . ALA B 1 41 ? 3.234 -20.984 5.188 1 96.31 41 ALA B CA 1
ATOM 1527 C C . ALA B 1 41 ? 1.752 -20.766 4.895 1 96.31 41 ALA B C 1
ATOM 1529 O O . ALA B 1 41 ? 0.971 -21.719 4.895 1 96.31 41 ALA B O 1
ATOM 1530 N N . SER B 1 42 ? 1.353 -19.531 4.59 1 94.69 42 SER B N 1
ATOM 1531 C CA . SER B 1 42 ? -0.051 -19.25 4.305 1 94.69 42 SER B CA 1
ATOM 1532 C C . SER B 1 42 ? -0.48 -19.875 2.982 1 94.69 42 SER B C 1
ATOM 1534 O O . SER B 1 42 ? -1.615 -20.344 2.846 1 94.69 42 SER B O 1
ATOM 1536 N N . ASP B 1 43 ? 0.361 -19.969 2.049 1 96.5 43 ASP B N 1
ATOM 1537 C CA . ASP B 1 43 ? 0.062 -20.547 0.738 1 96.5 43 ASP B CA 1
ATOM 1538 C C . ASP B 1 43 ? -0.184 -22.047 0.837 1 96.5 43 ASP B C 1
ATOM 1540 O O . ASP B 1 43 ? -0.942 -22.609 0.046 1 96.5 43 ASP B O 1
ATOM 1544 N N . THR B 1 44 ? 0.483 -22.688 1.751 1 95.75 44 THR B N 1
ATOM 1545 C CA . THR B 1 44 ? 0.455 -24.141 1.819 1 95.75 44 THR B CA 1
ATOM 1546 C C . THR B 1 44 ? -0.407 -24.609 2.988 1 95.75 44 THR B C 1
ATOM 1548 O O . THR B 1 44 ? -0.208 -25.719 3.51 1 95.75 44 THR B O 1
ATOM 1551 N N . SER B 1 45 ? -1.234 -23.797 3.477 1 93.88 45 SER B N 1
ATOM 1552 C CA . SER B 1 45 ? -2.055 -24.078 4.652 1 93.88 45 SER B CA 1
ATOM 1553 C C . SER B 1 45 ? -3.135 -25.109 4.344 1 93.88 45 SER B C 1
ATOM 1555 O O . SER B 1 45 ? -3.85 -25.547 5.242 1 93.88 45 SER B O 1
ATOM 1557 N N . GLY B 1 46 ? -3.357 -25.562 3.094 1 94.38 46 GLY B N 1
ATOM 1558 C CA . GLY B 1 46 ? -4.402 -26.5 2.689 1 94.38 46 GLY B CA 1
ATOM 1559 C C . GLY B 1 46 ? -5.625 -25.812 2.119 1 94.38 46 GLY B C 1
ATOM 1560 O O . GLY B 1 46 ? -6.504 -26.469 1.547 1 94.38 46 GLY B O 1
ATOM 1561 N N . SER B 1 47 ? -5.746 -24.484 2.225 1 94.88 47 SER B N 1
ATOM 1562 C CA . SER B 1 47 ? -6.883 -23.719 1.704 1 94.88 47 SER B CA 1
ATOM 1563 C C . SER B 1 47 ? -6.902 -23.734 0.179 1 94.88 47 SER B C 1
ATOM 1565 O O . SER B 1 47 ? -7.938 -23.469 -0.436 1 94.88 47 SER B O 1
ATOM 1567 N N . GLY B 1 48 ? -5.691 -23.969 -0.363 1 96.94 48 GLY B N 1
ATOM 1568 C CA . GLY B 1 48 ? -5.566 -23.859 -1.808 1 96.94 48 GLY B CA 1
ATOM 1569 C C . GLY B 1 48 ? -5.449 -22.422 -2.289 1 96.94 48 GLY B C 1
ATOM 1570 O O . GLY B 1 48 ? -5.543 -22.156 -3.488 1 96.94 48 GLY B O 1
ATOM 1571 N N . ARG B 1 49 ? -5.309 -21.516 -1.356 1 96.44 49 ARG B N 1
ATOM 1572 C CA . ARG B 1 49 ? -5.152 -20.109 -1.69 1 96.44 49 ARG B CA 1
ATOM 1573 C C . ARG B 1 49 ? -3.68 -19.719 -1.714 1 96.44 49 ARG B C 1
ATOM 1575 O O . ARG B 1 49 ? -2.908 -20.109 -0.84 1 96.44 49 ARG B O 1
ATOM 1582 N N . VAL B 1 50 ? -3.27 -19.031 -2.758 1 95.81 50 VAL B N 1
ATOM 1583 C CA . VAL B 1 50 ? -1.907 -18.531 -2.898 1 95.81 50 VAL B CA 1
ATOM 1584 C C . VAL B 1 50 ? -1.935 -17.016 -3.127 1 95.81 50 VAL B C 1
ATOM 1586 O O . VAL B 1 50 ? -2.617 -16.531 -4.031 1 95.81 50 VAL B O 1
ATOM 1589 N N . ALA B 1 51 ? -1.258 -16.359 -2.279 1 93.19 51 ALA B N 1
ATOM 1590 C CA . ALA B 1 51 ? -1.118 -14.922 -2.49 1 93.19 51 ALA B CA 1
ATOM 1591 C C . ALA B 1 51 ? -0.22 -14.625 -3.689 1 93.19 51 ALA B C 1
ATOM 1593 O O . ALA B 1 51 ? 0.88 -15.172 -3.797 1 93.19 51 ALA B O 1
ATOM 1594 N N . ILE B 1 52 ? -0.728 -13.742 -4.516 1 87.88 52 ILE B N 1
ATOM 1595 C CA . ILE B 1 52 ? -0.001 -13.43 -5.738 1 87.88 52 ILE B CA 1
ATOM 1596 C C . ILE B 1 52 ? 0.298 -11.93 -5.793 1 87.88 52 ILE B C 1
ATOM 1598 O O . ILE B 1 52 ? -0.505 -11.117 -5.336 1 87.88 52 ILE B O 1
ATOM 1602 N N . ALA B 1 53 ? 1.491 -11.68 -6.27 1 72.38 53 ALA B N 1
ATOM 1603 C CA . ALA B 1 53 ? 1.817 -10.273 -6.496 1 72.38 53 ALA B CA 1
ATOM 1604 C C . ALA B 1 53 ? 1.068 -9.719 -7.703 1 72.38 53 ALA B C 1
ATOM 1606 O O . ALA B 1 53 ? 0.838 -10.438 -8.68 1 72.38 53 ALA B O 1
ATOM 1607 N N . GLU B 1 54 ? 0.606 -8.484 -7.699 1 63.81 54 GLU B N 1
ATOM 1608 C CA . GLU B 1 54 ? -0.187 -7.805 -8.719 1 63.81 54 GLU B CA 1
ATOM 1609 C C . GLU B 1 54 ? 0.599 -7.652 -10.016 1 63.81 54 GLU B C 1
ATOM 1611 O O . GLU B 1 54 ? 0.012 -7.57 -11.102 1 63.81 54 GLU B O 1
ATOM 1616 N N . GLN B 1 55 ? 1.814 -7.738 -9.836 1 64.81 55 GLN B N 1
ATOM 1617 C CA . GLN B 1 55 ? 2.609 -7.234 -10.953 1 64.81 55 GLN B CA 1
ATOM 1618 C C . GLN B 1 55 ? 2.502 -8.156 -12.164 1 64.81 55 GLN B C 1
ATOM 1620 O O . GLN B 1 55 ? 2.711 -7.719 -13.297 1 64.81 55 GLN B O 1
ATOM 1625 N N . TYR B 1 56 ? 2.111 -9.406 -11.93 1 64.44 56 TYR B N 1
ATOM 1626 C CA . TYR B 1 56 ? 2.238 -10.32 -13.062 1 64.44 56 TYR B CA 1
ATOM 1627 C C . TYR B 1 56 ? 0.87 -10.695 -13.617 1 64.44 56 TYR B C 1
ATOM 1629 O O . TYR B 1 56 ? 0.772 -11.43 -14.602 1 64.44 56 TYR B O 1
ATOM 1637 N N . PHE B 1 57 ? -0.144 -10.117 -12.906 1 70.38 57 PHE B N 1
ATOM 1638 C CA . PHE B 1 57 ? -1.502 -10.406 -13.359 1 70.38 57 PHE B CA 1
ATOM 1639 C C . PHE B 1 57 ? -2.275 -9.117 -13.602 1 70.38 57 PHE B C 1
ATOM 1641 O O . PHE B 1 57 ? -1.938 -8.07 -13.039 1 70.38 57 PHE B O 1
ATOM 1648 N N . PRO B 1 58 ? -3.117 -9.219 -14.641 1 74.12 58 PRO B N 1
ATOM 1649 C CA . PRO B 1 58 ? -3.869 -8.008 -14.953 1 74.12 58 PRO B CA 1
ATOM 1650 C C . PRO B 1 58 ? -4.656 -7.469 -13.758 1 74.12 58 PRO B C 1
ATOM 1652 O O . PRO B 1 58 ? -5.012 -8.234 -12.859 1 74.12 58 PRO B O 1
ATOM 1655 N N . ARG B 1 59 ? -4.801 -6.172 -13.797 1 81.12 59 ARG B N 1
ATOM 1656 C CA . ARG B 1 59 ? -5.656 -5.562 -12.781 1 81.12 59 ARG B CA 1
ATOM 1657 C C . ARG B 1 59 ? -7.113 -5.977 -12.969 1 81.12 59 ARG B C 1
ATOM 1659 O O . ARG B 1 59 ? -7.637 -5.93 -14.086 1 81.12 59 ARG B O 1
ATOM 1666 N N . LEU B 1 60 ? -7.68 -6.414 -11.938 1 85.38 60 LEU B N 1
ATOM 1667 C CA . LEU B 1 60 ? -9.062 -6.879 -11.984 1 85.38 60 LEU B CA 1
ATOM 1668 C C . LEU B 1 60 ? -10.031 -5.754 -11.641 1 85.38 60 LEU B C 1
ATOM 1670 O O . LEU B 1 60 ? -9.734 -4.918 -10.773 1 85.38 60 LEU B O 1
ATOM 1674 N N . GLU B 1 61 ? -11.156 -5.785 -12.25 1 85.5 61 GLU B N 1
ATOM 1675 C CA . GLU B 1 61 ? -12.18 -4.781 -11.984 1 85.5 61 GLU B CA 1
ATOM 1676 C C . GLU B 1 61 ? -13.039 -5.176 -10.781 1 85.5 61 GLU B C 1
ATOM 1678 O O . GLU B 1 61 ? -13.406 -4.328 -9.969 1 85.5 61 GLU B O 1
ATOM 1683 N N . GLN B 1 62 ? -13.352 -6.445 -10.766 1 91.12 62 GLN B N 1
ATOM 1684 C CA . GLN B 1 62 ? -14.234 -6.949 -9.719 1 91.12 62 GLN B CA 1
ATOM 1685 C C . GLN B 1 62 ? -13.477 -7.836 -8.734 1 91.12 62 GLN B C 1
ATOM 1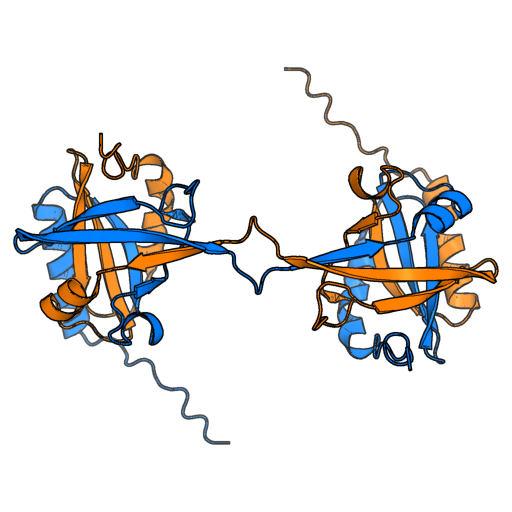687 O O . GLN B 1 62 ? -12.641 -8.648 -9.141 1 91.12 62 GLN B O 1
ATOM 1692 N N . PRO B 1 63 ? -13.75 -7.738 -7.461 1 91.75 63 PRO B N 1
ATOM 1693 C CA . PRO B 1 63 ? -13.07 -8.547 -6.449 1 91.75 63 PRO B CA 1
ATOM 1694 C C . PRO B 1 63 ? -13.312 -10.047 -6.629 1 91.75 63 PRO B C 1
ATOM 1696 O O . PRO B 1 63 ? -12.492 -10.867 -6.223 1 91.75 63 PRO B O 1
ATOM 1699 N N . SER B 1 64 ? -14.5 -10.445 -7.156 1 94.38 64 SER B N 1
ATOM 1700 C CA . SER B 1 64 ? -14.836 -11.859 -7.332 1 94.38 64 SER B CA 1
ATOM 1701 C C . SER B 1 64 ? -13.875 -12.539 -8.305 1 94.38 64 SER B C 1
ATOM 1703 O O . SER B 1 64 ? -13.711 -13.758 -8.266 1 94.38 64 SER B O 1
ATOM 1705 N N . GLY B 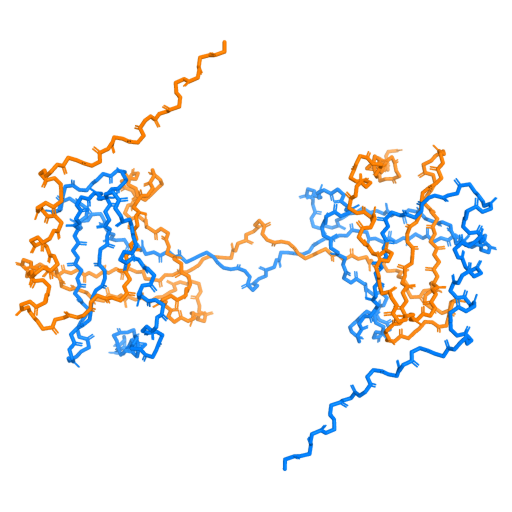1 65 ? -13.266 -11.719 -9.062 1 91.12 65 GLY B N 1
ATOM 1706 C CA . GLY B 1 65 ? -12.188 -12.203 -9.914 1 91.12 65 GLY B CA 1
ATOM 1707 C C . GLY B 1 65 ? -12.68 -13.031 -11.086 1 91.12 65 GLY B C 1
ATOM 1708 O O . GLY B 1 65 ? -13.805 -12.852 -11.547 1 91.12 65 GLY B O 1
ATOM 1709 N N . LEU B 1 66 ? -11.688 -13.82 -11.766 1 90.19 66 LEU B N 1
ATOM 1710 C CA . LEU B 1 66 ? -11.93 -14.578 -12.984 1 90.19 66 LEU B CA 1
ATOM 1711 C C . LEU B 1 66 ? -11.297 -15.961 -12.906 1 90.19 66 LEU B C 1
ATOM 1713 O O . LEU B 1 66 ? -10.266 -16.141 -12.25 1 90.19 66 LEU B O 1
ATOM 1717 N N . PRO B 1 67 ? -11.969 -16.953 -13.609 1 92.75 67 PRO B N 1
ATOM 1718 C CA . PRO B 1 67 ? -11.305 -18.25 -13.727 1 92.75 67 PRO B CA 1
ATOM 1719 C C . PRO B 1 67 ? -10.055 -18.203 -14.594 1 92.75 67 PRO B C 1
ATOM 1721 O O . PRO B 1 67 ? -10.016 -17.469 -15.586 1 92.75 67 PRO B O 1
ATOM 1724 N N . VAL B 1 68 ? -9.07 -18.938 -14.195 1 89.88 68 VAL B N 1
ATOM 1725 C CA . VAL B 1 68 ? -7.812 -19.062 -14.938 1 89.88 68 VAL B CA 1
ATOM 1726 C C . VAL B 1 68 ? -7.516 -20.531 -15.211 1 89.88 68 VAL B C 1
ATOM 1728 O O . VAL B 1 68 ? -7.344 -21.328 -14.273 1 89.88 68 VAL B O 1
ATOM 1731 N N . ARG B 1 69 ? -7.461 -20.844 -16.453 1 94.62 69 ARG B N 1
ATOM 1732 C CA . ARG B 1 69 ? -7.148 -22.219 -16.828 1 94.62 69 ARG B CA 1
ATOM 1733 C C . ARG B 1 69 ? -5.656 -22.391 -17.062 1 94.62 69 ARG B C 1
ATOM 1735 O O . ARG B 1 69 ? -5.008 -21.531 -17.656 1 94.62 69 ARG B O 1
ATOM 1742 N N . ALA B 1 70 ? -5.195 -23.516 -16.594 1 95 70 ALA B N 1
ATOM 1743 C CA . ALA B 1 70 ? -3.779 -23.828 -16.766 1 95 70 ALA B CA 1
ATOM 1744 C C . ALA B 1 70 ? -3.568 -25.328 -16.922 1 95 70 ALA B C 1
ATOM 1746 O O . ALA B 1 70 ? -4.465 -26.125 -16.609 1 95 70 ALA B O 1
ATOM 1747 N N . VAL B 1 71 ? -2.443 -25.672 -17.516 1 97.31 71 VAL B N 1
ATOM 1748 C CA . VAL B 1 71 ? -2.018 -27.062 -17.625 1 97.31 71 VAL B CA 1
ATOM 1749 C C . VAL B 1 71 ? -0.639 -27.234 -16.984 1 97.31 71 VAL B C 1
ATOM 1751 O O . VAL B 1 71 ? 0.221 -26.359 -17.109 1 97.31 71 VAL B O 1
ATOM 1754 N N . ASP B 1 72 ? -0.452 -28.312 -16.203 1 98.19 72 ASP B N 1
ATOM 1755 C CA . ASP B 1 72 ? 0.895 -28.484 -15.664 1 98.19 72 ASP B CA 1
ATOM 1756 C C . ASP B 1 72 ? 1.774 -29.266 -16.641 1 98.19 72 ASP B C 1
ATOM 1758 O O . ASP B 1 72 ? 1.316 -29.672 -17.703 1 98.19 72 ASP B O 1
ATOM 1762 N N . ILE B 1 73 ? 3.049 -29.484 -16.312 1 97.94 73 ILE B N 1
ATOM 1763 C CA . ILE B 1 73 ? 4.051 -30.062 -17.188 1 97.94 73 ILE B CA 1
ATOM 1764 C C . ILE B 1 73 ? 3.787 -31.547 -17.359 1 97.94 73 ILE B C 1
ATOM 1766 O O . ILE B 1 73 ? 4.449 -32.219 -18.172 1 97.94 73 ILE B O 1
ATOM 1770 N N . ARG B 1 74 ? 2.818 -32.125 -16.641 1 96.5 74 ARG B N 1
ATOM 1771 C CA . ARG B 1 74 ? 2.453 -33.531 -16.734 1 96.5 74 ARG B CA 1
ATOM 1772 C C . ARG B 1 74 ? 1.131 -33.719 -17.484 1 96.5 74 ARG B C 1
ATOM 1774 O O . ARG B 1 74 ? 0.631 -34.812 -17.609 1 96.5 74 ARG B O 1
ATOM 1781 N N . GLY B 1 75 ? 0.555 -32.562 -17.875 1 96.69 75 GLY B N 1
ATOM 1782 C CA . GLY B 1 75 ? -0.646 -32.625 -18.688 1 96.69 75 GLY B CA 1
ATOM 1783 C C . GLY B 1 75 ? -1.925 -32.5 -17.891 1 96.69 75 GLY B C 1
ATOM 1784 O O . GLY B 1 75 ? -3.023 -32.531 -18.438 1 96.69 75 GLY B O 1
ATOM 1785 N N . HIS B 1 76 ? -1.838 -32.375 -16.609 1 97.75 76 HIS B N 1
ATOM 1786 C CA . HIS B 1 76 ? -3.02 -32.188 -15.781 1 97.75 76 HIS B CA 1
ATOM 1787 C C . HIS B 1 76 ? -3.547 -30.75 -15.898 1 97.75 76 HIS B C 1
ATOM 1789 O O . HIS B 1 76 ? -2.773 -29.797 -15.859 1 97.75 76 HIS B O 1
ATOM 1795 N N . GLU B 1 77 ? -4.848 -30.672 -16.016 1 97.69 77 GLU B N 1
ATOM 1796 C CA . GLU B 1 77 ? -5.465 -29.359 -16.188 1 97.69 77 GLU B CA 1
ATOM 1797 C C . GLU B 1 77 ? -6.035 -28.828 -14.883 1 97.69 77 GLU B C 1
ATOM 1799 O O . GLU B 1 77 ? -6.547 -29.594 -14.062 1 97.69 77 GLU B O 1
ATOM 1804 N N . TYR B 1 78 ? -5.945 -27.547 -14.695 1 96.94 78 TYR B N 1
ATOM 1805 C CA . TYR B 1 78 ? -6.473 -26.844 -13.523 1 96.94 78 TYR B CA 1
ATOM 1806 C C . TYR B 1 78 ? -7.359 -25.672 -13.938 1 96.94 78 TYR B C 1
ATOM 1808 O O . TYR B 1 78 ? -7.16 -25.094 -15 1 96.94 78 TYR B O 1
ATOM 1816 N N . THR B 1 79 ? -8.359 -25.391 -13.117 1 95.69 79 THR B N 1
ATOM 1817 C CA . THR B 1 79 ? -9.078 -24.125 -13.141 1 95.69 79 THR B CA 1
ATOM 1818 C C . THR B 1 79 ? -8.922 -23.391 -11.812 1 95.69 79 THR B C 1
ATOM 1820 O O . THR B 1 79 ? -9.492 -23.797 -10.797 1 95.69 79 THR B O 1
ATOM 1823 N N . PHE B 1 80 ? -8.117 -22.344 -11.805 1 95.12 80 PHE B N 1
ATOM 1824 C CA . PHE B 1 80 ? -7.961 -21.484 -10.641 1 95.12 80 PHE B CA 1
ATOM 1825 C C . PHE B 1 80 ? -8.969 -20.344 -10.672 1 95.12 80 PHE B C 1
ATOM 1827 O O . PHE B 1 80 ? -9.664 -20.141 -11.672 1 95.12 80 PHE B O 1
ATOM 1834 N N . LYS B 1 81 ? -9.047 -19.703 -9.578 1 94.44 81 LYS B N 1
ATOM 1835 C CA . LYS B 1 81 ? -9.742 -18.422 -9.5 1 94.44 81 LYS B CA 1
ATOM 1836 C C . LYS B 1 81 ? -8.789 -17.312 -9.078 1 94.44 81 LYS B C 1
ATOM 1838 O O . LYS B 1 81 ? -8.18 -17.375 -8.008 1 94.44 81 LYS B O 1
ATOM 1843 N N . PHE B 1 82 ? -8.586 -16.359 -10.031 1 91.06 82 PHE B N 1
ATOM 1844 C CA . PHE B 1 82 ? -7.785 -15.188 -9.742 1 91.06 82 PHE B CA 1
ATOM 1845 C C . PHE B 1 82 ? -8.664 -14.031 -9.273 1 91.06 82 PHE B C 1
ATOM 1847 O O . PHE B 1 82 ? -9.547 -13.578 -10.016 1 91.06 82 PHE B O 1
ATOM 1854 N N . ARG B 1 83 ? -8.383 -13.594 -8.062 1 93.06 83 ARG B N 1
ATOM 1855 C CA . ARG B 1 83 ? -9.258 -12.594 -7.465 1 93.06 83 ARG B CA 1
ATOM 1856 C C . ARG B 1 83 ? -8.477 -11.664 -6.539 1 93.06 83 ARG B C 1
ATOM 1858 O O . ARG B 1 83 ? -7.258 -11.805 -6.398 1 93.06 83 ARG B O 1
ATOM 1865 N N . PHE B 1 84 ? -9.133 -10.656 -6.043 1 91.94 84 PHE B N 1
ATOM 1866 C CA . PHE B 1 84 ? -8.469 -9.781 -5.078 1 91.94 84 PHE B CA 1
ATOM 1867 C C . PHE B 1 84 ? -9.43 -9.359 -3.975 1 91.94 84 PHE B C 1
ATOM 1869 O O . PHE B 1 84 ? -10.648 -9.469 -4.133 1 91.94 84 PHE B O 1
ATOM 1876 N N 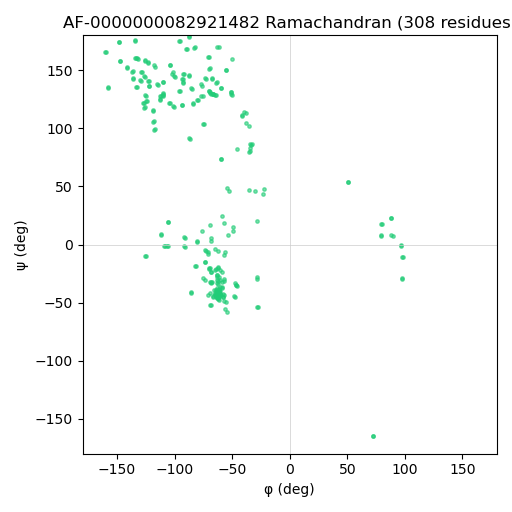. TRP B 1 85 ? -8.891 -9.102 -2.9 1 91.31 85 TRP B N 1
ATOM 1877 C CA . TRP B 1 85 ? -9.656 -8.398 -1.877 1 91.31 85 TRP B CA 1
ATOM 1878 C C . TRP B 1 85 ? -9.008 -7.055 -1.547 1 91.31 85 TRP B C 1
ATOM 1880 O O . TRP B 1 85 ? -7.812 -6.859 -1.789 1 91.31 85 TRP B O 1
ATOM 1890 N N . ILE B 1 86 ? -9.812 -6.219 -1.107 1 89.56 86 ILE B N 1
ATOM 1891 C CA . ILE B 1 86 ? -9.312 -4.922 -0.671 1 89.56 86 ILE B CA 1
ATOM 1892 C C . ILE B 1 86 ? -8.406 -5.098 0.547 1 89.56 86 ILE B C 1
ATOM 1894 O O . ILE B 1 86 ? -8.75 -5.828 1.48 1 89.56 86 ILE B O 1
ATOM 1898 N N . ASN B 1 87 ? -7.246 -4.523 0.449 1 88.38 87 ASN B N 1
ATOM 1899 C CA . ASN B 1 87 ? -6.348 -4.566 1.598 1 88.38 87 ASN B CA 1
ATOM 1900 C C . ASN B 1 87 ? -6.797 -3.607 2.697 1 88.38 87 ASN B C 1
ATOM 1902 O O . ASN B 1 87 ? -6.488 -2.416 2.652 1 88.38 87 ASN B O 1
ATOM 1906 N N . ASN B 1 88 ? -7.355 -4.098 3.68 1 84 88 ASN B N 1
ATOM 1907 C CA . ASN B 1 88 ? -7.906 -3.295 4.766 1 84 88 ASN B CA 1
ATOM 1908 C C . ASN B 1 88 ? -6.805 -2.715 5.648 1 84 88 ASN B C 1
ATOM 1910 O O . ASN B 1 88 ? -7.055 -1.807 6.445 1 84 88 ASN B O 1
ATOM 1914 N N . GLN B 1 89 ? -5.645 -3.246 5.488 1 85.25 89 GLN B N 1
ATOM 1915 C CA . GLN B 1 89 ? -4.527 -2.748 6.285 1 85.25 89 GLN B CA 1
ATOM 1916 C C . GLN B 1 89 ? -3.932 -1.484 5.668 1 85.25 89 GLN B C 1
ATOM 1918 O O . GLN B 1 89 ? -3.186 -0.758 6.328 1 85.25 89 GLN B O 1
ATOM 1923 N N . SER B 1 90 ? -4.246 -1.312 4.395 1 87.62 90 SER B N 1
ATOM 1924 C CA . SER B 1 90 ? -3.805 -0.084 3.742 1 87.62 90 SER B CA 1
ATOM 1925 C C . SER B 1 90 ? -4.777 1.062 4.004 1 87.62 90 SER B C 1
ATOM 1927 O O . SER B 1 90 ? -5.949 0.987 3.623 1 87.62 90 SER B O 1
ATOM 1929 N N . ARG B 1 91 ? -4.309 2.086 4.566 1 89.19 91 ARG B N 1
ATOM 1930 C CA . ARG B 1 91 ? -5.148 3.195 5 1 89.19 91 ARG B CA 1
ATOM 1931 C C . ARG B 1 91 ? -4.609 4.527 4.492 1 89.19 91 ARG B C 1
ATOM 1933 O O . ARG B 1 91 ? -3.396 4.699 4.359 1 89.19 91 ARG B O 1
ATOM 1940 N N . MET B 1 92 ? -5.531 5.379 4.09 1 90.69 92 MET B N 1
ATOM 1941 C CA . MET B 1 92 ? -5.227 6.777 3.807 1 90.69 92 MET B CA 1
ATOM 1942 C C . MET B 1 92 ? -5.641 7.676 4.969 1 90.69 92 MET B C 1
ATOM 1944 O O . MET B 1 92 ? -6.82 7.734 5.32 1 90.69 92 MET B O 1
ATOM 1948 N N . TYR B 1 93 ? -4.703 8.281 5.48 1 91.12 93 TYR B N 1
ATOM 1949 C CA . TYR B 1 93 ? -4.98 9.156 6.617 1 91.12 93 TYR B CA 1
ATOM 1950 C C . TYR B 1 93 ? -5.227 10.586 6.16 1 91.12 93 TYR B C 1
ATOM 1952 O O . TYR B 1 93 ? -4.582 11.062 5.227 1 91.12 93 TYR B O 1
ATOM 1960 N N . LEU B 1 94 ? -6.176 11.18 6.871 1 92.81 94 LEU B N 1
ATOM 1961 C CA . LEU B 1 94 ? -6.605 12.531 6.523 1 92.81 94 LEU B CA 1
ATOM 1962 C C . LEU B 1 94 ? -6.75 13.398 7.773 1 92.81 94 LEU B C 1
ATOM 1964 O O . LEU B 1 94 ? -7.168 12.906 8.82 1 92.81 94 LEU B O 1
ATOM 1968 N N . LEU B 1 95 ? -6.383 14.641 7.605 1 93.31 95 LEU B N 1
ATOM 1969 C CA . LEU B 1 95 ? -6.758 15.688 8.547 1 93.31 95 LEU B CA 1
ATOM 1970 C C . LEU B 1 95 ? -7.871 16.562 7.977 1 93.31 95 LEU B C 1
ATOM 1972 O O . LEU B 1 95 ? -7.734 17.109 6.883 1 93.31 95 LEU B O 1
ATOM 1976 N N . GLU B 1 96 ? -8.961 16.578 8.734 1 96.31 96 GLU B N 1
ATOM 1977 C CA . GLU B 1 96 ? -10.078 17.422 8.328 1 96.31 96 GLU B CA 1
ATOM 1978 C C . GLU B 1 96 ? -10.156 18.672 9.188 1 96.31 96 GLU B C 1
ATOM 1980 O O . GLU B 1 96 ? -9.711 18.688 10.336 1 96.31 96 GLU B O 1
ATOM 1985 N N . GLY B 1 97 ? -10.758 19.719 8.586 1 97.19 97 GLY B N 1
ATOM 1986 C CA . GLY B 1 97 ? -10.938 20.969 9.32 1 97.19 97 GLY B CA 1
ATOM 1987 C C . GLY B 1 97 ? -9.75 21.906 9.188 1 97.19 97 GLY B C 1
ATOM 1988 O O . GLY B 1 97 ? -9.57 22.812 10.016 1 97.19 97 GLY B O 1
ATOM 1989 N N . ALA B 1 98 ? -8.977 21.766 8.164 1 97.81 98 ALA B N 1
ATOM 1990 C CA . ALA B 1 98 ? -7.758 22.562 8.031 1 97.81 98 ALA B CA 1
ATOM 1991 C C . ALA B 1 98 ? -8.023 23.844 7.246 1 97.81 98 ALA B C 1
ATOM 1993 O O . ALA B 1 98 ? -7.129 24.672 7.074 1 97.81 98 ALA B O 1
ATOM 1994 N N . GLY B 1 99 ? -9.281 23.984 6.816 1 97.94 99 GLY B N 1
ATOM 1995 C CA . GLY B 1 99 ? -9.602 25.125 5.98 1 97.94 99 GLY B CA 1
ATOM 1996 C C . GLY B 1 99 ? -9.297 26.453 6.648 1 97.94 99 GLY B C 1
ATOM 1997 O O . GLY B 1 99 ? -8.766 27.375 6.012 1 97.94 99 GLY B O 1
ATOM 1998 N N . GLU B 1 100 ? -9.68 26.594 7.887 1 97.81 100 GLU B N 1
ATOM 1999 C CA . GLU B 1 100 ? -9.445 27.844 8.602 1 97.81 100 GLU B CA 1
ATOM 2000 C C . GLU B 1 100 ? -7.953 28.156 8.695 1 97.81 100 GLU B C 1
ATOM 2002 O O . GLU B 1 100 ? -7.535 29.297 8.539 1 97.81 100 GLU B O 1
ATOM 2007 N N . LEU B 1 101 ? -7.156 27.156 8.984 1 98.12 101 LEU B N 1
ATOM 2008 C CA . LEU B 1 101 ? -5.707 27.344 9.031 1 98.12 101 LEU B CA 1
ATOM 2009 C C . LEU B 1 101 ? -5.172 27.797 7.68 1 98.12 101 LEU B C 1
ATOM 2011 O O . LEU B 1 101 ? -4.332 28.688 7.609 1 98.12 101 LEU B O 1
ATOM 2015 N N . HIS B 1 102 ? -5.688 27.156 6.621 1 98 102 HIS B N 1
ATOM 2016 C CA . HIS B 1 102 ? -5.27 27.547 5.281 1 98 102 HIS B CA 1
ATOM 2017 C C . HIS B 1 102 ? -5.547 29.016 5.023 1 98 102 HIS B C 1
ATOM 2019 O O . HIS B 1 102 ? -4.711 29.719 4.453 1 98 102 HIS B O 1
ATOM 2025 N N . ARG B 1 103 ? -6.715 29.438 5.453 1 97.69 103 ARG B N 1
ATOM 2026 C CA . ARG B 1 103 ? -7.086 30.828 5.262 1 97.69 103 ARG B CA 1
ATOM 2027 C C . ARG B 1 103 ? -6.203 31.75 6.098 1 97.69 103 ARG B C 1
ATOM 2029 O O . ARG B 1 103 ? -5.73 32.781 5.605 1 97.69 103 ARG B O 1
ATOM 2036 N N . GLN B 1 104 ? -5.977 31.406 7.312 1 97.25 104 GLN B N 1
ATOM 2037 C CA . GLN B 1 104 ? -5.207 32.219 8.242 1 97.25 104 GLN B CA 1
ATOM 2038 C C . GLN B 1 104 ? -3.789 32.469 7.727 1 97.25 104 GLN B C 1
ATOM 2040 O O . GLN B 1 104 ? -3.223 33.531 7.918 1 97.25 104 GLN B O 1
ATOM 2045 N N . PHE B 1 105 ? -3.25 31.516 7.016 1 97.62 105 PHE B N 1
ATOM 2046 C CA . PHE B 1 105 ? -1.866 31.609 6.566 1 97.62 105 PHE B CA 1
ATOM 2047 C C . PHE B 1 105 ? -1.802 31.781 5.055 1 97.62 105 PHE B C 1
ATOM 2049 O O . PHE B 1 105 ? -0.73 31.672 4.457 1 97.62 105 PHE B O 1
ATOM 2056 N N . HIS B 1 106 ? -2.967 32 4.418 1 96.44 106 HIS B N 1
ATOM 2057 C CA . HIS B 1 106 ? -3.074 32.25 2.984 1 96.44 106 HIS B CA 1
ATOM 2058 C C . HIS B 1 106 ? -2.309 31.188 2.188 1 96.44 106 HIS B C 1
ATOM 2060 O O . HIS B 1 106 ? -1.491 31.531 1.33 1 96.44 106 HIS B O 1
ATOM 2066 N N . MET B 1 107 ? -2.662 29.984 2.49 1 96.81 107 MET B N 1
ATOM 2067 C CA . MET B 1 107 ? -1.858 28.891 1.939 1 96.81 107 MET B CA 1
ATOM 2068 C C . MET B 1 107 ? -2.371 28.484 0.564 1 96.81 107 MET B C 1
ATOM 2070 O O . MET B 1 107 ? -3.58 28.469 0.327 1 96.81 107 MET B O 1
ATOM 2074 N N . SER B 1 108 ? -1.392 28.094 -0.304 1 95.94 108 SER B N 1
ATOM 2075 C CA . SER B 1 108 ? -1.669 27.578 -1.643 1 95.94 108 SER B CA 1
ATOM 2076 C C . SER B 1 108 ? -0.847 26.328 -1.937 1 95.94 108 SER B C 1
ATOM 2078 O O . SER B 1 108 ? -0.048 25.891 -1.104 1 95.94 108 SER B O 1
ATOM 2080 N N . VAL B 1 109 ? -1.146 25.766 -3.135 1 96.19 109 VAL B N 1
ATOM 2081 C CA . VAL B 1 109 ? -0.403 24.594 -3.568 1 96.19 109 VAL B CA 1
ATOM 2082 C C . VAL B 1 109 ? 1.097 24.859 -3.459 1 96.19 109 VAL B C 1
ATOM 2084 O O . VAL B 1 109 ? 1.579 25.922 -3.869 1 96.19 109 VAL B O 1
ATOM 2087 N N . GLY B 1 110 ? 1.79 23.922 -2.842 1 93.56 110 GLY B N 1
ATOM 2088 C CA . GLY B 1 110 ? 3.232 24.031 -2.693 1 93.56 110 GLY B CA 1
ATOM 2089 C C . GLY B 1 110 ? 3.654 24.578 -1.343 1 93.56 110 GLY B C 1
ATOM 2090 O O . GLY B 1 110 ? 4.781 24.344 -0.9 1 93.56 110 GLY B O 1
ATOM 2091 N N . ASP B 1 111 ? 2.803 25.391 -0.746 1 95.69 111 ASP B N 1
ATOM 2092 C CA . ASP B 1 111 ? 3.092 25.828 0.616 1 95.69 111 ASP B CA 1
ATOM 2093 C C . ASP B 1 111 ? 3.115 24.641 1.581 1 95.69 111 ASP B C 1
ATOM 2095 O O . ASP B 1 111 ? 2.797 23.516 1.198 1 95.69 111 ASP B O 1
ATOM 2099 N N . VAL B 1 112 ? 3.582 24.906 2.838 1 95.31 112 VAL B N 1
ATOM 2100 C CA . VAL B 1 112 ? 3.865 23.797 3.74 1 95.31 112 VAL B CA 1
ATOM 2101 C C . VAL B 1 112 ? 3.131 24 5.062 1 95.31 112 VAL B C 1
ATOM 2103 O O . VAL B 1 112 ? 3.264 25.062 5.695 1 95.31 112 VAL B O 1
ATOM 2106 N N . MET B 1 113 ? 2.314 23.047 5.383 1 95.31 113 MET B N 1
ATOM 2107 C CA . MET B 1 113 ? 1.784 22.984 6.742 1 95.31 113 MET B CA 1
ATOM 2108 C C . MET B 1 113 ? 2.828 22.438 7.711 1 95.31 113 MET B C 1
ATOM 2110 O O . MET B 1 113 ? 3.41 21.375 7.469 1 95.31 113 MET B O 1
ATOM 2114 N N . VAL B 1 114 ? 3.076 23.141 8.789 1 94 114 VAL B N 1
ATOM 2115 C CA . VAL B 1 114 ? 4.105 22.766 9.758 1 94 114 VAL B CA 1
ATOM 2116 C C . VAL B 1 114 ? 3.447 22.297 11.055 1 94 114 VAL B C 1
ATOM 2118 O O . VAL B 1 114 ? 2.537 22.953 11.57 1 94 114 VAL B O 1
ATOM 2121 N N . PHE B 1 115 ? 3.879 21.141 11.484 1 92.12 115 PHE B N 1
ATOM 2122 C CA . PHE B 1 115 ? 3.424 20.562 12.75 1 92.12 115 PHE B CA 1
ATOM 2123 C C . PHE B 1 115 ? 4.562 20.516 13.766 1 92.12 115 PHE B C 1
ATOM 2125 O O . PHE B 1 115 ? 5.641 19.984 13.469 1 92.12 115 PHE B O 1
ATOM 2132 N N . ALA B 1 116 ? 4.281 21.125 14.898 1 91.44 116 ALA B N 1
ATOM 2133 C CA . ALA B 1 116 ? 5.246 21.172 15.992 1 91.44 116 ALA B CA 1
ATOM 2134 C C . ALA B 1 116 ? 4.59 20.828 17.328 1 91.44 116 ALA B C 1
ATOM 2136 O O . ALA B 1 116 ? 3.359 20.797 17.438 1 91.44 116 ALA B O 1
ATOM 2137 N N . GLN B 1 117 ? 5.438 20.469 18.219 1 90.88 117 GLN B N 1
ATOM 2138 C CA . GLN B 1 117 ? 4.93 20.109 19.531 1 90.88 117 GLN B CA 1
ATOM 2139 C C . GLN B 1 117 ? 5.742 20.781 20.641 1 90.88 117 GLN B C 1
ATOM 2141 O O . GLN B 1 117 ? 6.973 20.828 20.578 1 90.88 117 GLN B O 1
ATOM 2146 N N . ARG B 1 118 ? 4.945 21.297 21.594 1 92.75 118 ARG B N 1
ATOM 2147 C CA . ARG B 1 118 ? 5.582 21.828 22.797 1 92.75 118 ARG B CA 1
ATOM 2148 C C . ARG B 1 118 ? 5.887 20.719 23.797 1 92.75 118 ARG B C 1
ATOM 2150 O O . ARG B 1 118 ? 5.438 19.578 23.625 1 92.75 118 ARG B O 1
ATOM 2157 N N . LEU B 1 119 ? 6.672 21.094 24.828 1 86.88 119 LEU B N 1
ATOM 2158 C CA . LEU B 1 119 ? 7.02 20.156 25.891 1 86.88 119 LEU B CA 1
ATOM 2159 C C . LEU B 1 119 ? 5.777 19.688 26.625 1 86.88 119 LEU B C 1
ATOM 2161 O O . LEU B 1 119 ? 5.715 18.547 27.094 1 86.88 119 LEU B O 1
ATOM 2165 N N . ASP B 1 120 ? 4.762 20.578 26.766 1 86.69 120 ASP B N 1
ATOM 2166 C CA . ASP B 1 120 ? 3.539 20.219 27.484 1 86.69 120 ASP B CA 1
ATOM 2167 C C . ASP B 1 120 ? 2.604 19.406 26.578 1 86.69 120 ASP B C 1
ATOM 2169 O O . ASP B 1 120 ? 1.442 19.188 26.922 1 86.69 120 ASP B O 1
ATOM 2173 N N . ARG B 1 121 ? 2.977 19.109 25.406 1 85.94 121 ARG B N 1
ATOM 2174 C CA . ARG B 1 121 ? 2.334 18.203 24.469 1 85.94 121 ARG B CA 1
ATOM 2175 C C . ARG B 1 121 ? 1.308 18.953 23.609 1 85.94 121 ARG B C 1
ATOM 2177 O O . ARG B 1 121 ? 0.575 18.328 22.828 1 85.94 121 ARG B O 1
ATOM 2184 N N . THR B 1 122 ? 1.355 20.281 23.812 1 90.75 122 THR B N 1
ATOM 2185 C CA . THR B 1 122 ? 0.484 21.094 22.953 1 90.75 122 THR B CA 1
ATOM 2186 C C . THR B 1 122 ? 0.948 21.031 21.5 1 90.75 122 THR B C 1
ATOM 2188 O O . THR B 1 122 ? 2.139 21.188 21.219 1 90.75 122 THR B O 1
ATOM 2191 N N . LEU B 1 123 ? 0.002 20.734 20.641 1 91.62 123 LEU B N 1
ATOM 2192 C CA . LEU B 1 123 ? 0.293 20.766 19.203 1 91.62 123 LEU B CA 1
ATOM 2193 C C . LEU B 1 123 ? 0.255 22.188 18.672 1 91.62 123 LEU B C 1
ATOM 2195 O O . LEU B 1 123 ? -0.723 22.906 18.875 1 91.62 123 LEU B O 1
ATOM 2199 N N . VAL B 1 124 ? 1.378 22.562 18.062 1 95.44 124 VAL B N 1
ATOM 2200 C CA . VAL B 1 124 ? 1.491 23.859 17.422 1 95.44 124 VAL B CA 1
ATOM 2201 C C . VAL B 1 124 ? 1.546 23.703 15.906 1 95.44 124 VAL B C 1
ATOM 2203 O O . VAL B 1 124 ? 2.287 22.859 15.398 1 95.44 124 VAL B O 1
ATOM 2206 N N . VAL B 1 125 ? 0.68 24.484 15.203 1 96.56 125 VAL B N 1
ATOM 2207 C CA . VAL B 1 125 ? 0.64 24.375 13.75 1 96.56 125 VAL B CA 1
ATOM 2208 C C . VAL B 1 125 ? 0.905 25.75 13.133 1 96.56 125 VAL B C 1
ATOM 2210 O O . VAL B 1 125 ? 0.732 26.781 13.789 1 96.56 125 VAL B O 1
ATOM 2213 N N . ALA B 1 126 ? 1.374 25.766 11.891 1 98.25 126 ALA B N 1
ATOM 2214 C CA . ALA B 1 126 ? 1.598 26.969 11.102 1 98.25 126 ALA B CA 1
ATOM 2215 C C . ALA B 1 126 ? 1.645 26.656 9.609 1 98.25 126 ALA B C 1
ATOM 2217 O O . ALA B 1 126 ? 1.601 25.5 9.211 1 98.25 126 ALA B O 1
ATOM 2218 N N . GLY B 1 127 ? 1.556 27.688 8.852 1 97.5 127 GLY B N 1
ATOM 2219 C CA . GLY B 1 127 ? 1.804 27.609 7.418 1 97.5 127 GLY B CA 1
ATOM 2220 C C . GLY B 1 127 ? 3.018 28.406 6.98 1 97.5 127 GLY B C 1
ATOM 2221 O O . GLY B 1 127 ? 3.25 29.516 7.469 1 97.5 127 GLY B O 1
ATOM 2222 N N . ARG B 1 128 ? 3.789 27.875 6.125 1 96.62 128 ARG B N 1
ATOM 2223 C CA . ARG B 1 128 ? 4.895 28.625 5.535 1 96.62 128 ARG B CA 1
ATOM 2224 C C . ARG B 1 128 ? 4.918 28.453 4.02 1 96.62 128 ARG B C 1
ATOM 2226 O O . ARG B 1 128 ? 4.379 27.469 3.488 1 96.62 128 ARG B O 1
ATOM 2233 N N . PRO B 1 129 ? 5.594 29.375 3.352 1 95.75 129 PRO B N 1
ATOM 2234 C CA . PRO B 1 129 ? 5.742 29.219 1.902 1 95.75 129 PRO B CA 1
ATOM 2235 C C . PRO B 1 129 ? 6.695 28.078 1.531 1 95.75 129 PRO B C 1
ATOM 2237 O O . PRO B 1 129 ? 7.449 27.609 2.379 1 95.75 129 PRO B O 1
ATOM 2240 N N . ALA B 1 130 ? 6.59 27.656 0.329 1 93.06 130 ALA B N 1
ATOM 2241 C CA . ALA B 1 130 ? 7.527 26.672 -0.21 1 93.06 130 ALA B CA 1
ATOM 2242 C C . ALA B 1 130 ? 8.945 27.234 -0.259 1 93.06 130 ALA B C 1
ATOM 2244 O O . ALA B 1 130 ? 9.133 28.438 -0.488 1 93.06 130 ALA B O 1
ATOM 2245 N N . THR B 1 131 ? 9.922 26.391 0.096 1 88.06 131 THR B N 1
ATOM 2246 C CA . THR B 1 131 ? 11.32 26.781 -0.003 1 88.06 131 THR B CA 1
ATOM 2247 C C . THR B 1 131 ? 12.109 25.781 -0.833 1 88.06 131 THR B C 1
ATOM 2249 O O . THR B 1 131 ? 11.602 24.703 -1.169 1 88.06 131 THR B O 1
ATOM 2252 N N . LYS B 1 132 ? 13.281 26.109 -1.425 1 74.25 132 LYS B N 1
ATOM 2253 C CA . LYS B 1 132 ? 14.109 25.266 -2.293 1 74.25 132 LYS B CA 1
ATOM 2254 C C . LYS B 1 132 ? 14.484 23.969 -1.598 1 74.25 132 LYS B C 1
ATOM 2256 O O . LYS B 1 132 ? 14.469 22.891 -2.217 1 74.25 132 LYS B O 1
ATOM 2261 N N . ASP B 1 133 ? 15.133 24.016 -0.353 1 58.06 133 ASP B N 1
ATOM 2262 C CA . ASP B 1 133 ? 15.648 22.828 0.312 1 58.06 133 ASP B CA 1
ATOM 2263 C C . ASP B 1 133 ? 14.57 22.172 1.17 1 58.06 133 ASP B C 1
ATOM 2265 O O . ASP B 1 133 ? 14.188 22.703 2.211 1 58.06 133 ASP B O 1
ATOM 2269 N N . PRO B 1 134 ? 13.898 21.266 0.57 1 53.97 134 PRO B N 1
ATOM 2270 C CA . PRO B 1 134 ? 12.883 20.609 1.396 1 53.97 134 PRO B CA 1
ATOM 2271 C C . PRO B 1 134 ? 13.484 19.812 2.551 1 53.97 134 PRO B C 1
ATOM 2273 O O . PRO B 1 134 ? 12.758 19.172 3.307 1 53.97 134 PRO B O 1
ATOM 2276 N N . SER B 1 135 ? 14.711 19.734 2.639 1 49.03 135 SER B N 1
ATOM 2277 C CA . SER B 1 135 ? 15.445 18.859 3.539 1 49.03 135 SER B CA 1
ATOM 2278 C C . SER B 1 135 ? 14.883 18.922 4.957 1 49.03 135 SER B C 1
ATOM 2280 O O . SER B 1 135 ? 15.148 18.047 5.777 1 49.03 135 SER B O 1
ATOM 2282 N N . LEU B 1 136 ? 14.438 20.031 5.359 1 47.06 136 LEU B N 1
ATOM 2283 C CA . LEU B 1 136 ? 14.039 20.047 6.762 1 47.06 136 LEU B CA 1
ATOM 2284 C C . LEU B 1 136 ? 12.992 18.984 7.039 1 47.06 136 LEU B C 1
ATOM 2286 O O . LEU B 1 136 ? 12.68 18.688 8.203 1 47.06 136 LEU B O 1
ATOM 2290 N N . ARG B 1 137 ? 12.5 18.375 5.988 1 45.31 137 ARG B N 1
ATOM 2291 C CA . ARG B 1 137 ? 11.453 17.359 6.047 1 45.31 137 ARG B CA 1
ATOM 2292 C C . ARG B 1 137 ? 11.938 16.109 6.77 1 45.31 137 ARG B C 1
ATOM 2294 O O . ARG B 1 137 ? 11.148 15.422 7.418 1 45.31 137 ARG B O 1
ATOM 2301 N N . LYS B 1 138 ? 13.258 15.75 6.492 1 46.97 138 LYS B N 1
ATOM 2302 C CA . LYS B 1 138 ? 13.75 14.469 6.988 1 46.97 138 LYS B CA 1
ATOM 2303 C C . LYS B 1 138 ? 13.734 14.43 8.516 1 46.97 138 LYS B C 1
ATOM 2305 O O . LYS B 1 138 ? 13.758 13.352 9.109 1 46.97 138 LYS B O 1
ATOM 2310 N N . ARG B 1 139 ? 14.039 15.492 9.07 1 43.91 139 ARG B N 1
ATOM 2311 C CA . ARG B 1 139 ? 14.227 15.508 10.516 1 43.91 139 ARG B CA 1
ATOM 2312 C C . ARG B 1 139 ? 12.961 15.062 11.234 1 43.91 139 ARG B C 1
ATOM 2314 O O . ARG B 1 139 ? 13 14.734 12.43 1 43.91 139 ARG B O 1
ATOM 2321 N N . ALA B 1 140 ? 11.875 15.219 10.531 1 43.78 140 ALA B N 1
ATOM 2322 C CA . ALA B 1 140 ? 10.641 14.852 11.219 1 43.78 140 ALA B CA 1
ATOM 2323 C C . ALA B 1 140 ? 10.633 13.359 11.57 1 43.78 140 ALA B C 1
ATOM 2325 O O . ALA B 1 140 ? 9.867 12.93 12.438 1 43.78 140 ALA B O 1
ATOM 2326 N N . ARG B 1 141 ? 11.336 12.5 10.797 1 43.66 141 ARG B N 1
ATOM 2327 C CA . ARG B 1 141 ? 11.281 11.062 11.031 1 43.66 141 ARG B CA 1
ATOM 2328 C C . ARG B 1 141 ? 11.695 10.719 12.461 1 43.66 141 ARG B C 1
ATOM 2330 O O . ARG B 1 141 ? 11.289 9.688 13 1 43.66 141 ARG B O 1
ATOM 2337 N N . GLN B 1 142 ? 12.82 11.281 12.867 1 42.28 142 GLN B N 1
ATOM 2338 C CA . GLN B 1 142 ? 13.367 10.859 14.156 1 42.28 142 GLN B CA 1
ATOM 2339 C C . GLN B 1 142 ? 12.359 11.062 15.281 1 42.28 142 GLN B C 1
ATOM 2341 O O . GLN B 1 142 ? 12.523 10.539 16.375 1 42.28 142 GLN B O 1
ATOM 2346 N N . GLY B 1 143 ? 11.5 12.062 15.125 1 39.66 143 GLY B N 1
ATOM 2347 C CA . GLY B 1 143 ? 10.578 12.328 16.219 1 39.66 143 GLY B CA 1
ATOM 2348 C C . GLY B 1 143 ? 9.547 11.227 16.406 1 39.66 143 GLY B C 1
ATOM 2349 O O . GLY B 1 143 ? 8.547 11.414 17.109 1 39.66 143 GLY B O 1
ATOM 2350 N N . GLU B 1 144 ? 9.531 10.18 15.727 1 41.78 144 GLU B N 1
ATOM 2351 C CA . GLU B 1 144 ? 8.688 9.031 16.062 1 41.78 144 GLU B CA 1
ATOM 2352 C C . GLU B 1 144 ? 8.422 8.969 17.562 1 41.78 144 GLU B C 1
ATOM 2354 O O . GLU B 1 144 ? 7.359 8.516 18 1 41.78 144 GLU B O 1
ATOM 2359 N N . GLY B 1 145 ? 9.492 8.977 18.312 1 39.09 145 GLY B N 1
ATOM 2360 C CA . GLY B 1 145 ? 9.289 8.977 19.766 1 39.09 145 GLY B CA 1
ATOM 2361 C C . GLY B 1 145 ? 8.289 10.023 20.219 1 39.09 145 GLY B C 1
ATOM 2362 O O . GLY B 1 145 ? 7.719 9.922 21.297 1 39.09 145 GLY B O 1
ATOM 2363 N N . ALA B 1 146 ? 8.422 11.234 19.656 1 37.44 146 ALA B N 1
ATOM 2364 C CA . ALA B 1 146 ? 7.844 12.43 20.25 1 37.44 146 ALA B CA 1
ATOM 2365 C C . ALA B 1 146 ? 6.32 12.406 20.172 1 37.44 146 ALA B C 1
ATOM 2367 O O . ALA B 1 146 ? 5.633 12.969 21.031 1 37.44 146 ALA B O 1
ATOM 2368 N N . LEU B 1 147 ? 5.734 12.172 18.906 1 42.59 147 LEU B N 1
ATOM 2369 C CA . LEU B 1 147 ? 4.297 12.391 19.031 1 42.59 147 LEU B CA 1
ATOM 2370 C C . LEU B 1 147 ? 3.703 11.484 20.109 1 42.59 147 LEU B C 1
ATOM 2372 O O . LEU B 1 147 ? 3.387 10.32 19.844 1 42.59 147 LEU B O 1
ATOM 2376 N N . ARG B 1 148 ? 4.391 10.945 20.969 1 39.03 148 ARG B N 1
ATOM 2377 C CA . ARG B 1 148 ? 3.58 10.633 22.141 1 39.03 148 ARG B CA 1
ATOM 2378 C C . ARG B 1 148 ? 2.346 11.523 22.203 1 39.03 148 ARG B C 1
ATOM 2380 O O . ARG B 1 148 ? 2.438 12.688 22.578 1 39.03 148 ARG B O 1
ATOM 2387 N N . LEU B 1 149 ? 1.672 11.734 21.125 1 42.09 149 LEU B N 1
ATOM 2388 C CA . LEU B 1 149 ? 0.414 12.445 20.938 1 42.09 149 LEU B CA 1
ATOM 2389 C C . LEU B 1 149 ? -0.468 12.344 22.172 1 42.09 149 LEU B C 1
ATOM 2391 O O . LEU B 1 149 ? -1.194 11.367 22.344 1 42.09 149 LEU B O 1
ATOM 2395 N N . GLY B 1 150 ? -0.109 12.508 23.234 1 41.75 150 GLY B N 1
ATOM 2396 C CA . GLY B 1 150 ? -0.972 12.859 24.359 1 41.75 150 GLY B CA 1
ATOM 2397 C C . GLY B 1 150 ? -2.207 13.633 23.938 1 41.75 150 GLY B C 1
ATOM 2398 O O . GLY B 1 150 ? -3.109 13.859 24.734 1 41.75 150 GLY B O 1
ATOM 2399 N N . TRP B 1 151 ? -2.154 14.375 22.844 1 40.97 151 TRP B N 1
ATOM 2400 C CA . TRP B 1 151 ? -3.314 15.188 22.516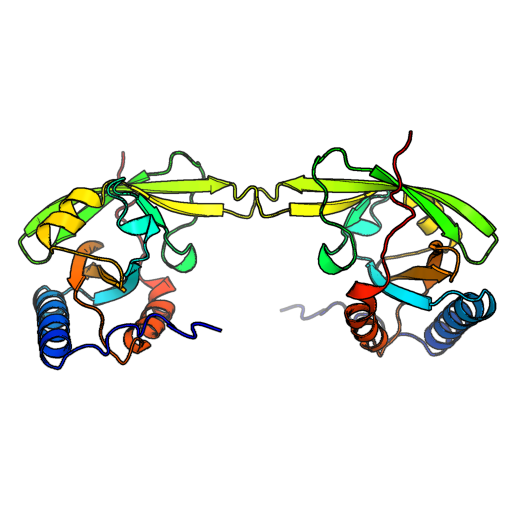 1 40.97 151 TRP B CA 1
ATOM 2401 C C . TRP B 1 151 ? -4.445 14.336 21.953 1 40.97 151 TRP B C 1
ATOM 2403 O O . TRP B 1 151 ? -5.543 14.836 21.703 1 40.97 151 TRP B O 1
ATOM 2413 N N . LEU B 1 152 ? -4.082 13.273 21.328 1 44.19 152 LEU B N 1
ATOM 2414 C CA . LEU B 1 152 ? -5.234 12.477 20.922 1 44.19 152 LEU B CA 1
ATOM 2415 C C . LEU B 1 152 ? -5.926 11.867 22.141 1 44.19 152 LEU B C 1
ATOM 2417 O O . LEU B 1 152 ? -6.711 10.93 22 1 44.19 152 LEU B O 1
ATOM 2421 N N . ARG B 1 153 ? -5.66 12.367 23.344 1 37.53 153 ARG B N 1
ATOM 2422 C CA . ARG B 1 153 ? -6.285 11.758 24.5 1 37.53 153 ARG B CA 1
ATOM 2423 C C . ARG B 1 153 ? -7.793 11.617 24.312 1 37.53 153 ARG B C 1
ATOM 2425 O O . ARG B 1 153 ? -8.398 12.367 23.547 1 37.53 153 ARG B O 1
ATOM 2432 N N . ASP B 1 154 ? -8.398 10.609 25.188 1 37.88 154 ASP B N 1
ATOM 2433 C CA . ASP B 1 154 ? -9.727 10.078 25.5 1 37.88 154 ASP B CA 1
ATOM 2434 C C . ASP B 1 154 ? -10.742 11.203 25.688 1 37.88 154 ASP B C 1
ATOM 2436 O O . ASP B 1 154 ? -10.508 12.133 26.469 1 37.88 154 ASP B O 1
ATOM 2440 N N . GLY B 1 155 ? -11.258 11.703 24.703 1 32.59 155 GLY B N 1
ATOM 2441 C CA . GLY B 1 155 ? -12.492 12.414 25 1 32.59 155 GLY B CA 1
ATOM 2442 C C . GLY B 1 155 ? -13.227 11.852 26.203 1 32.59 155 GLY B C 1
ATOM 2443 O O . GLY B 1 155 ? -14.406 12.141 26.406 1 32.59 155 GLY B O 1
ATOM 2444 N N . LYS B 1 156 ? -12.703 11.102 27.156 1 27.84 156 LYS B N 1
ATOM 2445 C CA . LYS B 1 156 ? -13.633 11.07 28.281 1 27.84 156 LYS B CA 1
ATOM 2446 C C . LYS B 1 156 ? -13.602 12.383 29.062 1 27.84 156 LYS B C 1
ATOM 2448 O O . LYS B 1 156 ? -12.555 13.016 29.172 1 27.84 156 LYS B O 1
#

Radius of gyration: 26.82 Å; Cα contacts (8 Å, |Δi|>4): 581; chains: 2; bounding box: 40×70×56 Å

Secondary structure (DSSP, 8-state):
------------HHHHHHHHHHHHHHHHTTEEEEEEEE--TTTTSSS--EEE-GGGSPPPSSTT-EEEEEEETTS-EEEEEEEEEE-TT-EEEEEE--HHHHHHTT--TT-EEEEEEETT--EEEEEE---S-GGGGGGGGGGGGT----TTGGG-/------------HHHHHHHHHHHHHHHHTTEEEEEEEE--TTTTSSS--EEE-GGGSPPPSSTT-EEEEEEETTS-EEEEEEEEEE-TT-EEEEEE--HHHHHHTT--TT-EEEEEEETT--EEEEEE---S-GGGGGGGGGGGGT----TT----

Foldseek 3Di:
DPPPPVPPPDDDPVNVVVVVVQVVLCVVVVHDDDDDDDADCVCVVPPVDGDDDPPVDPDDDDQQADWDWDAGSVGDIDIDGDGDDDDPVDDDDDDPDCVVQCVVQVDDPQKDWDWDADPVLDIDIHIDHHDDCPVVVVVVVVVPVPCCVPVVPPPD/DPPPPVPPPDDDPVNVVVVVVQVVLCVVVVHDDDDDDDADCVCVVPPVDGDDDPPVDDDDDDQQADWDWDAGSVGDIDIDGDGDDDDPVDDDDDDPDCVVQCVVQVDDPQKDWDWDADPVLDIDIHIDHHDDCPVVVVVVVVCPVPCCVPVVDDPD

Sequence (312 aa):
MDLLGGLQPVPSEENERAAAAVLQQIADQGATVFFEKPLTASDTSGSGRVAIAEQYFPRLEQPSGLPVRAVDIRGHEYTFKFRFWINNQSRMYLLEGAGELHRQFHMSVGDVMVFAQRLDRTLVVAGRPATKDPSLRKRARQGEGALRLGWLRDGKMDLLGGLQPVPSEENERAAAAVLQQIADQGATVFFEKPLTASDTSGSGRVAIAEQYFPRLEQPSGLPVRAVDIRGHEYTFKFRFWINNQSRMYLLEGAGELHRQFHMSVGDVMVFAQRLDRTLVVAGRPATKDPSLRKRARQGEGALRLGWLRDGK

Solvent-accessible surface area (backbone atoms only — not comparable to full-atom values): 17355 Å² total; per-residue (Å²): 134,88,73,77,62,80,68,71,74,74,50,47,74,65,28,45,52,51,28,48,51,48,54,49,52,38,47,74,67,55,27,44,74,38,44,64,43,68,32,42,66,74,35,61,65,73,81,9,38,31,80,41,72,62,82,78,46,82,86,71,91,51,52,86,44,47,62,36,61,36,30,33,88,83,69,53,73,47,67,28,37,40,27,36,44,68,29,74,85,39,65,44,33,33,36,31,60,43,40,63,58,34,59,76,51,68,59,49,66,49,16,27,41,38,36,22,35,29,87,88,52,47,36,34,36,49,60,32,52,37,51,81,75,63,63,78,46,64,64,19,63,75,38,64,75,59,64,62,57,66,54,62,62,56,82,112,134,87,74,77,63,79,68,71,75,75,47,48,72,63,29,45,52,51,28,49,49,49,53,49,52,39,46,72,69,54,27,44,75,40,45,62,44,69,33,41,66,74,34,60,66,73,79,11,36,31,80,41,71,63,83,79,45,81,86,73,90,51,52,87,44,46,62,37,64,36,30,34,89,85,68,52,72,48,68,29,36,41,28,37,44,68,28,76,84,38,65,45,32,34,37,32,60,44,41,64,58,35,59,76,50,68,58,48,66,50,16,26,41,38,37,23,35,28,89,89,48,48,37,36,34,49,58,32,52,38,53,81,75,63,64,74,48,62,62,19,64,74,35,63,75,58,61,60,57,63,50,64,54,73,86,116

=== Feature glossary ===
Key to the feature types in this record:

pLDDT. pLDDT is the predicted lDDT-Cα score: AlphaFold's confidence that the local environment of each residue (all inter-atomic distances within 15 Å) is correctly placed. It is a per-residue number between 0 and 100, with higher meaning more reliable.

Radius of gyration, Cα contacts, bounding box. The geometric summary reports three shape descriptors. Rg (radius of gyration) measures how spread out the Cα atoms are about their centre of mass; compact globular proteins have small Rg, elongated or unfolded ones large. Cα contacts (<8 Å, |i−j|>4) count long-range residue pairs in spatial proximity — high for tightly packed folds, near zero for rods or random coil. The bounding-box extents give the protein's footprint along x, y, z in Å.

Backbone torsions (φ/ψ). Backbone dihedral angles. Every residue except chain termini has a φ (preceding-C → N → Cα → C) and a ψ (N → Cα → C → next-N). They are reported in degrees following the IUPAC sign convention. Secondary structure is essentially a statement about which (φ, ψ) basin each residue occupies.

Contact-map, Ramachandran, and PAE plots. Plot images: a contact map (which residues are close in 3D, as an N×N binary image), a Ramachandran scatter (backbone torsion angles, revealing secondary-structure composition at a glance), and — for AlphaFold structures — a PAE heatmap (pairwise prediction confidence).

Predicted aligned error. Predicted Aligned Error (PAE) is an AlphaFold confidence matrix: entry (i, j) is the expected error in the position of residue j, in ångströms, when the prediction is superimposed on the true structure at residue i. Low PAE within a block of residues means that block is internally rigid and well-predicted; high PAE between two blocks means their relative placement is uncertain even if each block individually is confident.

Secondary structure (3-state, P-SEA). Three-state secondary structure (P-SEA) collapses the eight DSSP classes into helix (a), strand (b), and coil (c). P-SEA assigns these from Cα geometry alone — distances and angles — without requiring backbone oxygens, so it works on any Cα trace.

Solvent-accessible surface area. Solvent-accessible surface area (SASA) is the area in Å² traced out by the centre of a 1.4 Å probe sphere (a water molecule) rolled over the protein's van der Waals surface (Shrake–Rupley / Lee–Richards construction). Buried residues have near-zero SASA; fully exposed residues can exceed 200 Å². The total SASA scales roughly with the number of surface residues.

Foldseek 3Di. The Foldseek 3Di string encodes local tertiary geometry as a 20-letter alphabet — one character per residue — derived from the relative positions of nearby Cα atoms. Unlike the amino-acid sequence, 3Di is a direct function of the 3D structure, so two proteins with the same fold have similar 3Di strings even at low sequence identity.

B-factor. For experimental (PDB) structures, the B-factor (temperature factor) quantifies the positional spread of each atom in the crystal — a combination of thermal vibration and static disorder — in units of Å². High B-factors mark flexible loops or poorly resolved regions; low B-factors mark the rigid, well-ordered core.

mmCIF coordinates. The mmCIF block holds the 3D Cartesian coordinates of each backbone atom (N, Cα, C, O) in ångströms. mmCIF is the PDB's canonical archive format — a tagged-loop text representation of the atomic model.

InterPro / GO / CATH / organism. Functional annotations link the protein to curated databases. InterPro entries identify conserved domains and families by matching the sequence against member-database signatures (Pfam, PROSITE, CDD, …). Gene Ontology (GO) terms describe molecular function, biological process, and cellular component in a controlled vocabulary. CATH places the structure in a hierarchical fold classification (Class/Architecture/Topology/Homologous-superfamily). The organism is the source species.

Rendered structure images. Structure images are PyMOL renders from six orthogonal camera directions. Cartoon representation draws helices as coils and strands as arrows; sticks shows the backbone as bonds; surface shows the solvent-excluded envelope. Rainbow coloring maps sequence position to hue (blue→red, N→C); chain coloring assigns a distinct color per polypeptide.

Sequence. This is the polypeptide sequence — one letter per residue, N-terminus first. Length ranges from a few dozen residues for small domains to over a thousand for large multi-domain proteins.

Secondary structure (8-state, DSSP). The SS8 string is DSSP's per-residue secondary-structure call. α-helix (H) means an i→i+4 H-bond ladder; β-strand (E) means the residue participates in a β-sheet; 3₁₀ (G) and π (I) are tighter and wider helices; T/S are turns/bends; '-' is loop.

Nearest PDB structures. Structural nearest neighbors (via Foldseek easy-search vs the PDB). Reported per hit: target PDB id, E-value, and alignment TM-score. A TM-score above ~0.5 is the conventional threshold for 'same fold'.